Protein AF-A0A537V1C0-F1 (afdb_monomer)

Radius of gyration: 23.6 Å; Cα contacts (8 Å, |Δi|>4): 327; chains: 1; bounding box: 62×34×75 Å

Foldseek 3Di:
DCLPLCVVVVVPPDPDDPVLSVLLVVLLQLLLVVLQVCLVVVVVPDPLLLLLLVLLLQLLVLLLQCLVDVDSVSSSSSSSSNSNSCSSNVVSVLVLLQVLDDPVCSVVVVVVVVVVVVVVVVVVCVVLVVVCVVPHPSRSSNVSSVVSNVCSVVRSVVSVVQQAFAFDWDPDDDDDTDTQWTDSRPDTWGWDWPDWDWDQDPNFIKIWTWTQTPVQKIWIWIDTPVDDGIDTPDTGPDHDPDD

Structure (mmCIF, N/CA/C/O backbone):
data_AF-A0A537V1C0-F1
#
_entry.id   AF-A0A537V1C0-F1
#
loop_
_atom_site.group_PDB
_atom_site.id
_atom_site.type_symbol
_atom_site.label_atom_id
_atom_site.label_alt_id
_atom_site.label_comp_id
_atom_site.label_asym_id
_atom_site.label_entity_id
_atom_site.label_seq_id
_atom_site.pdbx_PDB_ins_code
_atom_site.Cartn_x
_atom_site.Cartn_y
_atom_site.Cartn_z
_atom_site.occupancy
_atom_site.B_iso_or_equiv
_atom_site.auth_seq_id
_atom_site.auth_comp_id
_atom_site.auth_asym_id
_atom_site.auth_atom_id
_atom_site.pdbx_PDB_model_num
ATOM 1 N N . MET A 1 1 ? 0.037 8.056 -9.957 1.00 44.94 1 MET A N 1
ATOM 2 C CA . MET A 1 1 ? 1.462 8.359 -10.217 1.00 44.94 1 MET A CA 1
ATOM 3 C C . MET A 1 1 ? 2.308 7.180 -10.721 1.00 44.94 1 MET A C 1
ATOM 5 O O . MET A 1 1 ? 3.378 7.454 -11.239 1.00 44.94 1 MET A O 1
ATOM 9 N N . ILE A 1 2 ? 1.881 5.903 -10.621 1.00 43.28 2 ILE A N 1
ATOM 10 C CA . ILE A 1 2 ? 2.582 4.806 -11.337 1.00 43.28 2 ILE A CA 1
ATOM 11 C C . ILE A 1 2 ? 2.491 5.034 -12.853 1.00 43.28 2 ILE A C 1
ATOM 13 O O . ILE A 1 2 ? 3.493 4.945 -13.541 1.00 43.28 2 ILE A O 1
ATOM 17 N N . LEU A 1 3 ? 1.332 5.478 -13.346 1.00 41.97 3 LEU A N 1
ATOM 18 C CA . LEU A 1 3 ? 1.148 5.887 -14.739 1.00 41.97 3 LEU A CA 1
ATOM 19 C C . LEU A 1 3 ? 1.979 7.125 -15.125 1.00 41.97 3 LEU A C 1
ATOM 21 O O . LEU A 1 3 ? 2.736 7.086 -16.083 1.00 41.97 3 LEU A O 1
ATOM 25 N N . THR A 1 4 ? 1.907 8.219 -14.368 1.00 38.16 4 THR A N 1
ATOM 26 C CA . THR A 1 4 ? 2.464 9.509 -14.813 1.00 38.16 4 THR A CA 1
ATOM 27 C C . THR A 1 4 ? 3.993 9.590 -14.799 1.00 38.16 4 THR A C 1
ATOM 29 O O . THR A 1 4 ? 4.563 10.201 -15.695 1.00 38.16 4 THR A O 1
ATOM 32 N N . VAL A 1 5 ? 4.677 8.949 -13.842 1.00 42.88 5 VAL A N 1
ATOM 33 C CA . VAL A 1 5 ? 6.156 8.940 -13.810 1.00 42.88 5 VAL A CA 1
ATOM 34 C C . VAL A 1 5 ? 6.746 7.801 -14.629 1.00 42.88 5 VAL A C 1
ATOM 36 O O . VAL A 1 5 ? 7.779 8.005 -15.263 1.00 42.88 5 VAL A O 1
ATOM 39 N N . ALA A 1 6 ? 6.057 6.659 -14.741 1.00 48.50 6 ALA A N 1
ATOM 40 C CA . ALA A 1 6 ? 6.436 5.673 -15.746 1.00 48.50 6 ALA A CA 1
ATOM 41 C C . ALA A 1 6 ? 6.307 6.269 -17.159 1.00 48.50 6 ALA A C 1
ATOM 43 O O . ALA A 1 6 ? 7.175 6.028 -17.978 1.00 48.50 6 ALA A O 1
ATOM 44 N N . ALA A 1 7 ? 5.297 7.097 -17.456 1.00 44.28 7 ALA A N 1
ATOM 45 C CA . ALA A 1 7 ? 5.144 7.700 -18.788 1.00 44.28 7 ALA A CA 1
ATOM 46 C C . ALA A 1 7 ? 6.340 8.573 -19.195 1.00 44.28 7 ALA A C 1
ATOM 48 O O . ALA A 1 7 ? 6.764 8.532 -20.347 1.00 44.28 7 ALA A O 1
ATOM 49 N N . VAL A 1 8 ? 6.878 9.353 -18.254 1.00 42.78 8 VAL A N 1
ATOM 50 C CA . VAL A 1 8 ? 7.968 10.305 -18.518 1.00 42.78 8 VAL A CA 1
ATOM 51 C C . VAL A 1 8 ? 9.322 9.595 -18.559 1.00 42.78 8 VAL A C 1
ATOM 53 O O . VAL A 1 8 ? 10.079 9.785 -19.503 1.00 42.78 8 VAL A O 1
ATOM 56 N N . VAL A 1 9 ? 9.596 8.696 -17.608 1.00 49.81 9 VAL A N 1
ATOM 57 C CA . VAL A 1 9 ? 10.884 7.980 -17.534 1.00 49.81 9 VAL A CA 1
ATOM 58 C C . VAL A 1 9 ? 11.005 6.901 -18.621 1.00 49.81 9 VAL A C 1
ATOM 60 O O . VAL A 1 9 ? 12.088 6.674 -19.157 1.00 49.81 9 VAL A O 1
ATOM 63 N N . PHE A 1 10 ? 9.899 6.259 -19.011 1.00 46.72 10 PHE A N 1
ATOM 64 C CA . PHE A 1 10 ? 9.909 5.202 -20.030 1.00 46.72 10 PHE A CA 1
ATOM 65 C C . PHE A 1 10 ? 9.954 5.761 -21.463 1.00 46.72 10 PHE A C 1
ATOM 67 O O . PHE A 1 10 ? 10.504 5.104 -22.346 1.00 46.72 10 PHE A O 1
ATOM 74 N N . ARG A 1 11 ? 9.446 6.988 -21.698 1.00 45.66 11 ARG A N 1
ATOM 75 C CA . ARG A 1 11 ? 9.569 7.680 -22.997 1.00 45.66 11 ARG A CA 1
ATOM 76 C C . ARG A 1 11 ? 11.012 8.027 -23.353 1.00 45.66 11 ARG A C 1
ATOM 78 O O . ARG A 1 11 ? 11.351 7.982 -24.531 1.00 45.66 11 ARG A O 1
ATOM 85 N N . GLU A 1 12 ? 11.834 8.397 -22.373 1.00 48.06 12 GLU A N 1
ATOM 86 C CA . GLU A 1 12 ? 13.172 8.937 -22.646 1.00 48.06 12 GLU A CA 1
ATOM 87 C C . GLU A 1 12 ? 14.272 7.869 -22.743 1.00 48.06 12 GLU A C 1
ATOM 89 O O . GLU A 1 12 ? 15.242 8.082 -23.467 1.00 48.06 12 GLU A O 1
ATOM 94 N N . GLN A 1 13 ? 14.133 6.704 -22.089 1.00 48.00 13 GLN A N 1
ATOM 95 C CA . GLN A 1 13 ? 15.227 5.718 -22.021 1.00 48.00 13 GLN A CA 1
ATOM 96 C C . GLN A 1 13 ? 15.112 4.489 -22.933 1.00 48.00 13 GLN A C 1
ATOM 98 O O . GLN A 1 13 ? 16.149 3.980 -23.355 1.00 48.00 13 GLN A O 1
ATOM 103 N N . PHE A 1 14 ? 13.915 3.986 -23.261 1.00 47.06 14 PHE A N 1
ATOM 104 C CA . PHE A 1 14 ? 13.826 2.631 -23.834 1.00 47.06 14 PHE A CA 1
ATOM 105 C C . PHE A 1 14 ? 13.813 2.538 -25.363 1.00 47.06 14 PHE A C 1
ATOM 107 O O . PHE A 1 14 ? 14.002 1.442 -25.875 1.00 47.06 14 PHE A O 1
ATOM 114 N N . LYS A 1 15 ? 13.611 3.632 -26.119 1.00 48.81 15 LYS A N 1
ATOM 115 C CA . LYS A 1 15 ? 13.442 3.595 -27.597 1.00 48.81 15 LYS A CA 1
ATOM 116 C C . LYS A 1 15 ? 12.442 2.522 -28.101 1.00 48.81 15 LYS A C 1
ATOM 118 O O . LYS A 1 15 ? 12.410 2.224 -29.292 1.00 48.81 15 LYS A O 1
ATOM 123 N N . GLU A 1 16 ? 11.605 1.965 -27.225 1.00 50.03 16 GLU A N 1
ATOM 124 C CA . GLU A 1 16 ? 10.585 0.971 -27.544 1.00 50.03 16 GLU A CA 1
ATOM 125 C C . GLU A 1 16 ? 9.220 1.651 -27.680 1.00 50.03 16 GLU A C 1
ATOM 127 O O . GLU A 1 16 ? 8.871 2.558 -26.922 1.00 50.03 16 GLU A O 1
ATOM 132 N N . GLY A 1 17 ? 8.455 1.231 -28.690 1.00 51.00 17 GLY A N 1
ATOM 133 C CA . GLY A 1 17 ? 7.206 1.874 -29.090 1.00 51.00 17 GLY A CA 1
ATOM 134 C C . GLY A 1 17 ? 6.132 1.907 -27.997 1.00 51.00 17 GLY A C 1
ATOM 135 O O . GLY A 1 17 ? 6.113 1.097 -27.071 1.00 51.00 17 GLY A O 1
ATOM 136 N N . VAL A 1 18 ? 5.169 2.818 -28.172 1.00 53.16 18 VAL A N 1
ATOM 137 C CA . VAL A 1 18 ? 4.006 3.087 -27.294 1.00 53.16 18 VAL A CA 1
ATOM 138 C C . VAL A 1 18 ? 3.255 1.814 -26.839 1.00 53.16 18 VAL A C 1
ATOM 140 O O . VAL A 1 18 ? 2.639 1.801 -25.770 1.00 53.16 18 VAL A O 1
ATOM 143 N N . GLY A 1 19 ? 3.347 0.716 -27.600 1.00 57.12 19 GLY A N 1
ATOM 144 C CA . GLY A 1 19 ? 2.790 -0.593 -27.242 1.00 57.12 19 GLY A CA 1
ATOM 145 C C . GLY A 1 19 ? 3.447 -1.269 -26.027 1.00 57.12 19 GLY A C 1
ATOM 146 O O . GLY A 1 19 ? 2.732 -1.814 -25.190 1.00 57.12 19 GLY A O 1
ATOM 147 N N . SER A 1 20 ? 4.775 -1.186 -25.869 1.00 65.75 20 SER A N 1
ATOM 148 C CA . SER A 1 20 ? 5.503 -1.793 -24.733 1.00 65.75 20 SER A CA 1
ATOM 149 C C . SER A 1 20 ? 5.085 -1.140 -23.406 1.00 65.75 20 SER A C 1
ATOM 151 O O . SER A 1 20 ? 4.748 -1.811 -22.429 1.00 65.75 20 SER A O 1
ATOM 153 N N . TYR A 1 21 ? 4.952 0.190 -23.419 1.00 67.31 21 TYR A N 1
ATOM 154 C CA . TYR A 1 21 ? 4.481 0.974 -22.278 1.00 67.31 21 TYR A CA 1
ATOM 155 C C . TYR A 1 21 ? 3.011 0.699 -21.913 1.00 67.31 21 TYR A C 1
ATOM 157 O O . TYR A 1 21 ? 2.674 0.543 -20.738 1.00 67.31 21 TYR A O 1
ATOM 165 N N . SER A 1 22 ? 2.129 0.597 -22.912 1.00 75.81 22 SER A N 1
ATOM 166 C CA . SER A 1 22 ? 0.702 0.323 -22.686 1.00 75.81 22 SER A CA 1
ATOM 167 C C . SER A 1 22 ? 0.481 -1.050 -22.046 1.00 75.81 22 SER A C 1
ATOM 169 O O . SER A 1 22 ? -0.311 -1.178 -21.113 1.00 75.81 22 SER A O 1
ATOM 171 N N . ASN A 1 23 ? 1.240 -2.061 -22.480 1.00 80.44 23 ASN A N 1
ATOM 172 C CA . ASN A 1 23 ? 1.205 -3.398 -21.886 1.00 80.44 23 ASN A CA 1
ATOM 173 C C . ASN A 1 23 ? 1.696 -3.392 -20.435 1.00 80.44 23 ASN A C 1
ATOM 175 O O . ASN A 1 23 ? 1.111 -4.062 -19.586 1.00 80.44 23 ASN A O 1
ATOM 179 N N . LEU A 1 24 ? 2.734 -2.607 -20.134 1.00 80.12 24 LEU A N 1
ATOM 180 C CA . LEU A 1 24 ? 3.262 -2.469 -18.779 1.00 80.12 24 LEU A CA 1
ATOM 181 C C . LEU A 1 24 ? 2.224 -1.883 -17.822 1.00 80.12 24 LEU A C 1
ATOM 183 O O . LEU A 1 24 ? 1.989 -2.423 -16.739 1.00 80.12 24 LEU A O 1
ATOM 187 N N . VAL A 1 25 ? 1.588 -0.793 -18.245 1.00 80.38 25 VAL A N 1
ATOM 188 C CA . VAL A 1 25 ? 0.500 -0.143 -17.514 1.00 80.38 25 VAL A CA 1
ATOM 189 C C . VAL A 1 25 ? -0.683 -1.093 -17.342 1.00 80.38 25 VAL A C 1
ATOM 191 O O . VAL A 1 25 ? -1.215 -1.200 -16.238 1.00 80.38 25 VAL A O 1
ATOM 194 N N . GLY A 1 26 ? -1.069 -1.800 -18.406 1.00 87.38 26 GLY A N 1
ATOM 195 C CA . GLY A 1 26 ? -2.150 -2.782 -18.381 1.00 87.38 26 GLY A CA 1
ATOM 196 C C . GLY A 1 26 ? -1.886 -3.897 -17.372 1.00 87.38 26 GLY A C 1
ATOM 197 O O . GLY A 1 26 ? -2.720 -4.143 -16.506 1.00 87.38 26 GLY A O 1
ATOM 198 N N . ALA A 1 27 ? -0.699 -4.509 -17.413 1.00 89.75 27 ALA A N 1
ATOM 199 C CA . ALA A 1 27 ? -0.303 -5.562 -16.478 1.00 89.75 27 ALA A CA 1
ATOM 200 C C . ALA A 1 27 ? -0.344 -5.083 -15.018 1.00 89.75 27 ALA A C 1
ATOM 202 O O . ALA A 1 27 ? -0.897 -5.767 -14.156 1.00 89.75 27 ALA A O 1
ATOM 203 N N . GLY A 1 28 ? 0.170 -3.880 -14.747 1.00 88.38 28 GLY A N 1
ATOM 204 C CA . GLY A 1 28 ? 0.115 -3.278 -13.416 1.00 88.38 28 GLY A CA 1
ATOM 205 C C . GLY A 1 28 ? -1.315 -2.991 -12.959 1.00 88.38 28 GLY A C 1
ATOM 206 O O . GLY A 1 28 ? -1.660 -3.277 -11.815 1.00 88.38 28 GLY A O 1
ATOM 207 N N . GLY A 1 29 ? -2.170 -2.492 -13.855 1.00 89.12 29 GLY A N 1
ATOM 208 C CA . GLY A 1 29 ? -3.593 -2.274 -13.591 1.00 89.12 29 GLY A CA 1
ATOM 209 C C . GLY A 1 29 ? -4.330 -3.565 -13.235 1.00 89.12 29 GLY A C 1
ATOM 210 O O . GLY A 1 29 ? -5.040 -3.603 -12.232 1.00 89.12 29 GLY A O 1
ATOM 211 N N . VAL A 1 30 ? -4.103 -4.644 -13.991 1.00 95.69 30 VAL A N 1
ATOM 212 C CA . VAL A 1 30 ? -4.655 -5.975 -13.679 1.00 95.69 30 VAL A CA 1
ATOM 213 C C . VAL A 1 30 ? -4.152 -6.464 -12.319 1.00 95.69 30 VAL A C 1
ATOM 215 O O . VAL A 1 30 ? -4.942 -6.970 -11.525 1.00 95.69 30 VAL A O 1
ATOM 218 N N . GLY A 1 31 ? -2.871 -6.250 -12.007 1.00 95.56 31 GLY A N 1
ATOM 219 C CA . GLY A 1 31 ? -2.304 -6.548 -10.691 1.00 95.56 31 GLY A CA 1
ATOM 220 C C . GLY A 1 31 ? -3.024 -5.819 -9.558 1.00 95.56 31 GLY A C 1
ATOM 221 O O . GLY A 1 31 ? -3.413 -6.444 -8.575 1.00 95.56 31 GLY A O 1
ATOM 222 N N . VAL A 1 32 ? -3.271 -4.514 -9.713 1.00 94.88 32 VAL A N 1
ATOM 223 C CA . VAL A 1 32 ? -4.022 -3.715 -8.728 1.00 94.88 32 VAL A CA 1
ATOM 224 C C . VAL A 1 32 ? -5.439 -4.255 -8.544 1.00 94.88 32 VAL A C 1
ATOM 226 O O . VAL A 1 32 ? -5.860 -4.446 -7.406 1.00 94.88 32 VAL A O 1
ATOM 229 N N . LEU A 1 33 ? -6.164 -4.536 -9.631 1.00 95.88 33 LEU A N 1
ATOM 230 C CA . LEU A 1 33 ? -7.529 -5.075 -9.561 1.00 95.88 33 LEU A CA 1
ATOM 231 C C . LEU A 1 33 ? -7.567 -6.418 -8.827 1.00 95.88 33 LEU A C 1
ATOM 233 O O . LEU A 1 33 ? -8.357 -6.594 -7.901 1.00 95.88 33 LEU A O 1
ATOM 237 N N . MET A 1 34 ? -6.668 -7.336 -9.184 1.00 97.12 34 MET A N 1
ATOM 238 C CA . MET A 1 34 ? -6.527 -8.620 -8.493 1.00 97.12 34 MET A CA 1
ATOM 239 C C . MET A 1 34 ? -6.182 -8.428 -7.018 1.00 97.12 34 MET A C 1
ATOM 241 O O . MET A 1 34 ? -6.705 -9.135 -6.158 1.00 97.12 34 MET A O 1
ATOM 245 N N . GLY A 1 35 ? -5.333 -7.454 -6.702 1.00 95.06 35 GLY A N 1
ATOM 246 C CA . GLY A 1 35 ? -4.943 -7.150 -5.333 1.00 95.06 35 GLY A CA 1
ATOM 247 C C . GLY A 1 35 ? -6.105 -6.617 -4.502 1.00 95.06 35 GLY A C 1
ATOM 248 O O . GLY A 1 35 ? -6.279 -7.052 -3.370 1.00 95.06 35 GLY A O 1
ATOM 249 N N . ILE A 1 36 ? -6.947 -5.753 -5.075 1.00 95.00 36 ILE A N 1
ATOM 250 C CA . ILE A 1 36 ? -8.168 -5.250 -4.427 1.00 95.00 36 ILE A CA 1
ATOM 251 C C . ILE A 1 36 ? -9.147 -6.396 -4.154 1.00 95.00 36 ILE A C 1
ATOM 253 O O . ILE A 1 36 ? -9.686 -6.486 -3.059 1.00 95.00 36 ILE A O 1
ATOM 257 N N . VAL A 1 37 ? -9.356 -7.297 -5.116 1.00 96.31 37 VAL A N 1
ATOM 258 C CA . VAL A 1 37 ? -10.270 -8.439 -4.935 1.00 96.31 37 VAL A CA 1
ATOM 259 C C . VAL A 1 37 ? -9.745 -9.418 -3.883 1.00 96.31 37 VAL A C 1
ATOM 261 O O . VAL A 1 37 ? -10.514 -9.976 -3.106 1.00 96.31 37 VAL A O 1
ATOM 264 N N . THR A 1 38 ? -8.431 -9.633 -3.839 1.00 95.81 38 THR A N 1
ATOM 265 C CA . THR A 1 38 ? -7.826 -10.614 -2.929 1.00 95.81 38 THR A CA 1
ATOM 266 C C . THR A 1 38 ? -7.598 -10.077 -1.521 1.00 95.81 38 THR A C 1
ATOM 268 O O . THR A 1 38 ? -7.559 -10.874 -0.589 1.00 95.81 38 THR A O 1
ATOM 271 N N . VAL A 1 39 ? -7.482 -8.760 -1.316 1.00 92.12 39 VAL A N 1
ATOM 272 C CA . VAL A 1 39 ? -7.110 -8.211 -0.001 1.00 92.12 39 VAL A CA 1
ATOM 273 C C . VAL A 1 39 ? -8.109 -8.561 1.104 1.00 92.12 39 VAL A C 1
ATOM 275 O O . VAL A 1 39 ? -7.671 -8.891 2.198 1.00 92.12 39 VAL A O 1
ATOM 278 N N . GLY A 1 40 ? -9.418 -8.596 0.819 1.00 89.94 40 GLY A N 1
ATOM 279 C CA . GLY A 1 40 ? -10.431 -8.979 1.814 1.00 89.94 40 GLY A CA 1
ATOM 280 C C . GLY A 1 40 ? -10.226 -10.405 2.337 1.00 89.94 40 GLY A C 1
ATOM 281 O O . GLY A 1 40 ? -10.192 -10.633 3.541 1.00 89.94 40 GLY A O 1
ATOM 282 N N . TRP A 1 41 ? -9.947 -11.351 1.435 1.00 93.81 41 TRP A N 1
ATOM 283 C CA . TRP A 1 41 ? -9.588 -12.729 1.794 1.00 93.81 41 TRP A CA 1
ATOM 284 C C . TRP A 1 41 ? -8.290 -12.805 2.609 1.00 93.81 41 TRP A C 1
ATOM 286 O O . TRP A 1 41 ? -8.145 -13.685 3.458 1.00 93.81 41 TRP A O 1
ATOM 296 N N . LEU A 1 42 ? -7.323 -11.911 2.357 1.00 90.12 42 LEU A N 1
ATOM 297 C CA . LEU A 1 42 ? -6.095 -11.846 3.154 1.00 90.12 42 LEU A CA 1
ATOM 298 C C . LEU A 1 42 ? -6.392 -11.310 4.564 1.00 90.12 42 LEU A C 1
ATOM 300 O O . LEU A 1 42 ? -5.861 -11.856 5.532 1.00 90.12 42 LEU A O 1
ATOM 304 N N . GLU A 1 43 ? -7.240 -10.286 4.686 1.00 89.19 43 GLU A N 1
ATOM 305 C CA . GLU A 1 43 ? -7.634 -9.673 5.966 1.00 89.19 43 GLU A CA 1
ATOM 306 C C . GLU A 1 43 ? -8.428 -10.623 6.873 1.00 89.19 43 GLU A C 1
ATOM 308 O O . GLU A 1 43 ? -8.330 -10.514 8.093 1.00 89.19 43 GLU A O 1
ATOM 313 N N . GLU A 1 44 ? -9.129 -11.615 6.315 1.00 90.62 44 GLU A N 1
ATOM 314 C CA . GLU A 1 44 ? -9.757 -12.697 7.092 1.00 90.62 44 GLU A CA 1
ATOM 315 C C . GLU A 1 44 ? -8.738 -13.650 7.743 1.00 90.62 44 GLU A C 1
ATOM 317 O O . GLU A 1 44 ? -9.055 -14.338 8.716 1.00 90.62 44 GLU A O 1
ATOM 322 N N . ARG A 1 45 ? -7.518 -13.745 7.197 1.00 88.50 45 ARG A N 1
ATOM 323 C CA . ARG A 1 45 ? -6.510 -14.748 7.600 1.00 88.50 45 ARG A CA 1
ATOM 324 C C . ARG A 1 45 ? -5.343 -14.164 8.374 1.00 88.50 45 ARG A C 1
ATOM 326 O O . ARG A 1 45 ? -4.743 -14.857 9.199 1.00 88.50 45 ARG A O 1
ATOM 333 N N . TRP A 1 46 ? -4.971 -12.927 8.076 1.00 86.62 46 TRP A N 1
ATOM 334 C CA . TRP A 1 46 ? -3.776 -12.286 8.601 1.00 86.62 46 TRP A CA 1
ATOM 335 C C . TRP A 1 46 ? -4.081 -10.878 9.096 1.00 86.62 46 TRP A C 1
ATOM 337 O O . TRP A 1 46 ? -4.966 -10.197 8.591 1.00 86.62 46 TRP A O 1
ATOM 347 N N . SER A 1 47 ? -3.298 -10.417 10.075 1.00 85.81 47 SER A N 1
ATOM 348 C CA . SER A 1 47 ? -3.392 -9.032 10.528 1.00 85.81 47 SER A CA 1
ATOM 349 C C . SER A 1 47 ? -2.953 -8.071 9.417 1.00 85.81 47 SER A C 1
ATOM 351 O O . SER A 1 47 ? -2.083 -8.400 8.600 1.00 85.81 47 SER A O 1
ATOM 353 N N . LYS A 1 48 ? -3.529 -6.865 9.399 1.00 83.75 48 LYS A N 1
ATOM 354 C CA . LYS A 1 48 ? -3.261 -5.841 8.376 1.00 83.75 48 LYS A CA 1
ATOM 355 C C . LYS A 1 48 ? -1.769 -5.526 8.260 1.00 83.75 48 LYS A C 1
ATOM 357 O O . LYS A 1 48 ? -1.24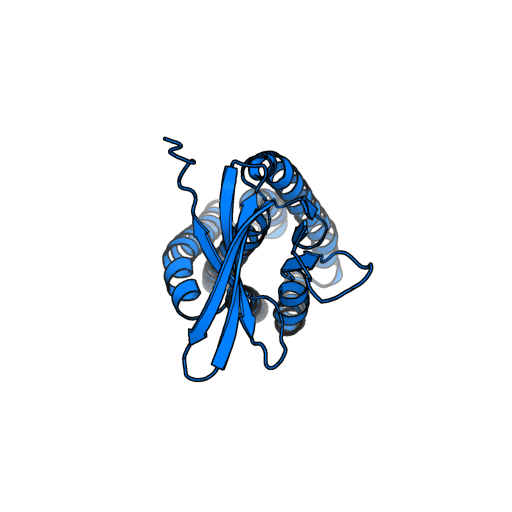1 -5.396 7.159 1.00 83.75 48 LYS A O 1
ATOM 362 N N . GLU A 1 49 ? -1.053 -5.512 9.380 1.00 85.88 49 GLU A N 1
ATOM 363 C CA . GLU A 1 49 ? 0.392 -5.282 9.436 1.00 85.88 49 GLU A CA 1
ATOM 364 C C . GLU A 1 49 ? 1.185 -6.394 8.742 1.00 85.88 49 GLU A C 1
ATOM 366 O O . GLU A 1 49 ? 2.161 -6.118 8.041 1.00 85.88 49 GLU A O 1
ATOM 371 N N . ARG A 1 50 ? 0.769 -7.657 8.914 1.00 87.75 50 ARG A N 1
ATOM 372 C CA . ARG A 1 50 ? 1.400 -8.809 8.252 1.00 87.75 50 ARG A CA 1
ATOM 373 C C . ARG A 1 50 ? 1.138 -8.795 6.753 1.00 87.75 50 ARG A C 1
ATOM 375 O O . ARG A 1 50 ? 2.050 -9.103 5.991 1.00 87.75 50 ARG A O 1
ATOM 382 N N . ILE A 1 51 ? -0.063 -8.400 6.333 1.00 91.38 51 ILE A N 1
ATOM 383 C CA . ILE A 1 51 ? -0.413 -8.248 4.914 1.00 91.38 51 ILE A CA 1
ATOM 384 C C . ILE A 1 51 ? 0.448 -7.157 4.279 1.00 91.38 51 ILE A C 1
ATOM 386 O O . ILE A 1 51 ? 1.065 -7.388 3.240 1.00 91.38 51 ILE A O 1
ATOM 390 N N . ILE A 1 52 ? 0.566 -6.004 4.941 1.00 90.50 52 ILE A N 1
ATOM 391 C CA . ILE A 1 52 ? 1.427 -4.900 4.507 1.00 90.50 52 ILE A CA 1
ATOM 392 C C . ILE A 1 52 ? 2.880 -5.373 4.382 1.00 90.50 52 ILE A C 1
ATOM 394 O O . ILE A 1 52 ? 3.495 -5.173 3.337 1.00 90.50 52 ILE A O 1
ATOM 398 N N . ALA A 1 53 ? 3.430 -6.041 5.398 1.00 92.12 53 ALA A N 1
ATOM 399 C CA . ALA A 1 53 ? 4.794 -6.570 5.343 1.00 92.12 53 ALA A CA 1
ATOM 400 C C . ALA A 1 53 ? 4.977 -7.587 4.203 1.00 92.12 53 ALA A C 1
ATOM 402 O O . ALA A 1 53 ? 5.942 -7.497 3.442 1.00 92.12 53 ALA A O 1
ATOM 403 N N . GLY A 1 54 ? 4.023 -8.507 4.033 1.00 94.06 54 GLY A N 1
ATOM 404 C CA . GLY A 1 54 ? 4.007 -9.473 2.936 1.00 94.06 54 GLY A CA 1
ATOM 405 C C . GLY A 1 54 ? 3.983 -8.799 1.565 1.00 94.06 54 GLY A C 1
ATOM 406 O O . GLY A 1 54 ? 4.715 -9.212 0.670 1.00 94.06 54 GLY A O 1
ATOM 407 N N . ALA A 1 55 ? 3.232 -7.708 1.411 1.00 93.69 55 ALA A N 1
ATOM 408 C CA . ALA A 1 55 ? 3.195 -6.925 0.182 1.00 93.69 55 ALA A CA 1
ATOM 409 C C . ALA A 1 55 ? 4.563 -6.313 -0.165 1.00 93.69 55 ALA A C 1
ATOM 411 O O . ALA A 1 55 ? 4.972 -6.350 -1.325 1.00 93.69 55 ALA A O 1
ATOM 412 N N . PHE A 1 56 ? 5.307 -5.805 0.824 1.00 92.88 56 PHE A N 1
ATOM 413 C CA . PHE A 1 56 ? 6.675 -5.315 0.609 1.00 92.88 56 PHE A CA 1
ATOM 414 C C . PHE A 1 56 ? 7.635 -6.433 0.186 1.00 92.88 56 PHE A C 1
ATOM 416 O O . PHE A 1 56 ? 8.427 -6.227 -0.733 1.00 92.88 56 PHE A O 1
ATOM 423 N N . VAL A 1 57 ? 7.534 -7.622 0.790 1.00 95.56 57 VAL A N 1
ATOM 424 C CA . VAL A 1 57 ? 8.338 -8.790 0.387 1.00 95.56 57 VAL A CA 1
ATOM 425 C C . VAL A 1 57 ? 8.000 -9.215 -1.039 1.00 95.56 57 VAL A C 1
ATOM 427 O O . VAL A 1 57 ? 8.895 -9.348 -1.866 1.00 95.56 57 VAL A O 1
ATOM 430 N N . VAL A 1 58 ? 6.717 -9.388 -1.353 1.00 94.44 58 VAL A N 1
ATOM 431 C CA . VAL A 1 58 ? 6.243 -9.833 -2.672 1.00 94.44 58 VAL A CA 1
ATOM 432 C C . VAL A 1 58 ? 6.622 -8.825 -3.757 1.00 94.44 58 VAL A C 1
ATOM 434 O O . VAL A 1 58 ? 7.177 -9.209 -4.785 1.00 94.44 58 VAL A O 1
ATOM 437 N N . GLY A 1 59 ? 6.406 -7.531 -3.506 1.00 89.94 59 GLY A N 1
ATOM 438 C CA . GLY A 1 59 ? 6.819 -6.460 -4.411 1.00 89.94 59 GLY A CA 1
ATOM 439 C C . GLY A 1 59 ? 8.337 -6.407 -4.598 1.00 89.94 59 GLY A C 1
ATOM 440 O O . GLY A 1 59 ? 8.812 -6.314 -5.728 1.00 89.94 59 GLY A O 1
ATOM 441 N N . GLY A 1 60 ? 9.102 -6.525 -3.510 1.00 89.00 60 GLY A N 1
ATOM 442 C CA . GLY A 1 60 ? 10.563 -6.541 -3.548 1.00 89.00 60 GLY A CA 1
ATOM 443 C C . GLY A 1 60 ? 11.128 -7.746 -4.303 1.00 89.00 60 GLY A C 1
ATOM 444 O O . GLY A 1 60 ? 12.016 -7.579 -5.131 1.00 89.00 60 GLY A O 1
ATOM 445 N N . LEU A 1 61 ? 10.582 -8.948 -4.100 1.00 92.31 61 LEU A N 1
ATOM 446 C CA . LEU A 1 61 ? 10.979 -10.149 -4.845 1.00 92.31 61 LEU A CA 1
ATOM 447 C C . LEU A 1 61 ? 10.616 -10.050 -6.332 1.00 92.31 61 LEU A C 1
ATOM 449 O O . LEU A 1 61 ? 11.417 -10.439 -7.180 1.00 92.31 61 LEU A O 1
ATOM 453 N N . GLY A 1 62 ? 9.443 -9.497 -6.657 1.00 87.88 62 GLY A N 1
ATOM 454 C CA . GLY A 1 62 ? 9.030 -9.254 -8.041 1.00 87.88 62 GLY A CA 1
ATOM 455 C C . GLY A 1 62 ? 9.977 -8.299 -8.771 1.00 87.88 62 GLY A C 1
ATOM 456 O O . GLY A 1 62 ? 10.400 -8.580 -9.893 1.00 87.88 62 GLY A O 1
ATOM 457 N N . LEU A 1 63 ? 10.367 -7.205 -8.112 1.00 84.94 63 LEU A N 1
ATOM 458 C CA . LEU A 1 63 ? 11.347 -6.258 -8.644 1.00 84.94 63 LEU A CA 1
ATOM 459 C C . LEU A 1 63 ? 12.755 -6.863 -8.726 1.00 84.94 63 LEU A C 1
ATOM 461 O O . LEU A 1 63 ? 13.444 -6.652 -9.723 1.00 84.94 63 LEU A O 1
ATOM 465 N N . LEU A 1 64 ? 13.168 -7.665 -7.741 1.00 88.31 64 LEU A N 1
ATOM 466 C CA . LEU A 1 64 ? 14.470 -8.331 -7.749 1.00 88.31 64 LEU A CA 1
ATOM 467 C C . LEU A 1 64 ? 14.574 -9.322 -8.914 1.00 88.31 64 LEU A C 1
ATOM 469 O O . LEU A 1 64 ? 15.572 -9.329 -9.632 1.00 88.31 64 LEU A O 1
ATOM 473 N N . GLY A 1 65 ? 13.524 -10.111 -9.157 1.00 85.50 65 GLY A N 1
ATOM 474 C CA . GLY A 1 65 ? 13.448 -11.003 -10.315 1.00 85.50 65 GLY A CA 1
ATOM 475 C C . GLY A 1 65 ? 13.554 -10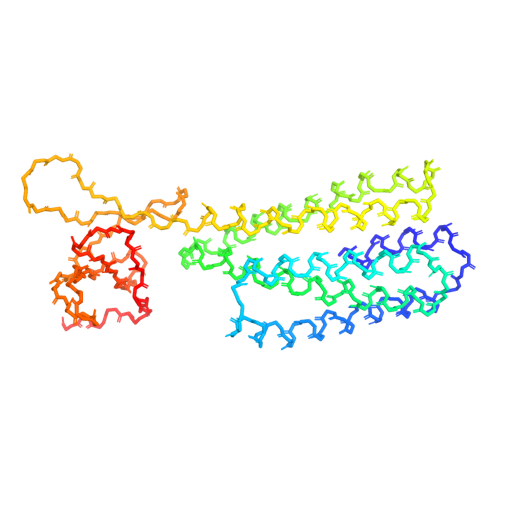.248 -11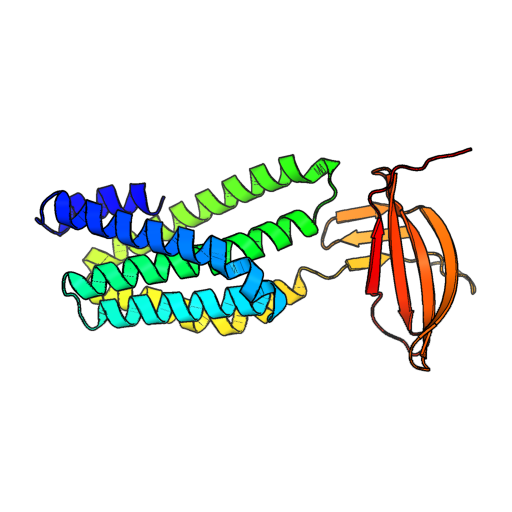.643 1.00 85.50 65 GLY A C 1
ATOM 476 O O . GLY A 1 65 ? 14.264 -10.688 -12.549 1.00 85.50 65 GLY A O 1
ATOM 477 N N . ALA A 1 66 ? 12.921 -9.075 -11.739 1.00 79.81 66 ALA A N 1
ATOM 478 C CA . ALA A 1 66 ? 13.031 -8.195 -12.902 1.00 79.81 66 ALA A CA 1
ATOM 479 C C . ALA A 1 66 ? 14.443 -7.617 -13.071 1.00 79.81 66 ALA A C 1
ATOM 481 O O . ALA A 1 66 ? 14.950 -7.539 -14.188 1.00 79.81 66 ALA A O 1
ATOM 482 N N . ALA A 1 67 ? 15.095 -7.239 -11.968 1.00 78.94 67 ALA A N 1
ATOM 483 C CA . ALA A 1 67 ? 16.455 -6.710 -11.979 1.00 78.94 67 ALA A CA 1
ATOM 484 C C . ALA A 1 67 ? 17.477 -7.750 -12.457 1.00 78.94 67 ALA A C 1
ATOM 486 O O . ALA A 1 67 ? 18.443 -7.385 -13.121 1.00 78.94 67 ALA A O 1
ATOM 487 N N . LEU A 1 68 ? 17.268 -9.036 -12.159 1.00 80.81 68 LEU A N 1
ATOM 488 C CA . LEU A 1 68 ? 18.147 -10.119 -12.615 1.00 80.81 68 LEU A CA 1
ATOM 489 C C . LEU A 1 68 ? 17.922 -10.484 -14.090 1.00 80.81 68 LEU A C 1
ATOM 491 O O . LEU A 1 68 ? 18.856 -10.893 -14.774 1.00 80.81 68 LEU A O 1
ATOM 495 N N . TYR A 1 69 ? 16.699 -10.306 -14.592 1.00 76.62 69 TYR A N 1
ATOM 496 C CA . TYR A 1 69 ? 16.323 -10.646 -15.960 1.00 76.62 69 TYR A CA 1
ATOM 497 C C . TYR A 1 69 ? 15.506 -9.506 -16.574 1.00 76.62 69 TYR A C 1
ATOM 499 O O . TYR A 1 69 ? 14.287 -9.510 -16.454 1.00 76.62 69 TYR A O 1
ATOM 507 N N . LEU A 1 70 ? 16.129 -8.547 -17.270 1.00 65.88 70 LEU A N 1
ATOM 508 C CA . LEU A 1 70 ? 15.405 -7.522 -18.045 1.00 65.88 70 LEU A CA 1
ATOM 509 C C . LEU A 1 70 ? 15.051 -8.064 -19.440 1.00 65.88 70 LEU A C 1
ATOM 511 O O . LEU A 1 70 ? 15.757 -7.837 -20.419 1.00 65.88 70 LEU A O 1
ATOM 515 N N . ARG A 1 71 ? 13.953 -8.819 -19.531 1.00 74.00 71 ARG A N 1
ATOM 516 C CA . ARG A 1 71 ? 13.305 -9.231 -20.788 1.00 74.00 71 ARG A CA 1
ATOM 517 C C . ARG A 1 71 ? 11.880 -8.675 -20.804 1.00 74.00 71 ARG A C 1
ATOM 519 O O . ARG A 1 71 ? 11.288 -8.485 -19.749 1.00 74.00 71 ARG A O 1
ATOM 526 N N . GLY A 1 72 ? 11.286 -8.470 -21.981 1.00 67.50 72 GLY A N 1
ATOM 527 C CA . GLY A 1 72 ? 9.939 -7.879 -22.082 1.00 67.50 72 GLY A CA 1
ATOM 528 C C . GLY A 1 72 ? 8.892 -8.555 -21.178 1.00 67.50 72 GLY A C 1
ATOM 529 O O . GLY A 1 72 ? 8.151 -7.880 -20.472 1.00 67.50 72 GLY A O 1
ATOM 530 N N . TRP A 1 73 ? 8.900 -9.891 -21.101 1.00 78.12 73 TRP A N 1
ATOM 531 C CA . TRP A 1 73 ? 7.983 -10.651 -20.241 1.00 78.12 73 TRP A CA 1
ATOM 532 C C . TRP A 1 73 ? 8.200 -10.435 -18.735 1.00 78.12 73 TRP A C 1
ATOM 534 O O . TRP A 1 73 ? 7.235 -10.283 -17.989 1.00 78.12 73 TRP A O 1
ATOM 544 N N . SER A 1 74 ? 9.448 -10.407 -18.261 1.00 77.19 74 SER A N 1
ATOM 545 C CA . SER A 1 74 ? 9.730 -10.268 -16.826 1.00 77.19 74 SER A CA 1
ATOM 546 C C . SER A 1 74 ? 9.354 -8.885 -16.303 1.00 77.19 74 SER A C 1
ATOM 548 O O . SER A 1 74 ? 8.895 -8.775 -15.170 1.00 77.19 74 SER A O 1
ATOM 550 N N . ILE A 1 75 ? 9.461 -7.847 -17.135 1.00 78.06 75 ILE A N 1
ATOM 551 C CA . ILE A 1 75 ? 9.022 -6.490 -16.789 1.00 78.06 75 ILE A CA 1
ATOM 552 C C . ILE A 1 75 ? 7.485 -6.436 -16.662 1.00 78.06 75 ILE A C 1
ATOM 554 O O . ILE A 1 75 ? 6.970 -5.805 -15.738 1.00 78.06 75 ILE A O 1
ATOM 558 N N . LEU A 1 76 ? 6.737 -7.151 -17.516 1.00 84.31 76 LEU A N 1
ATOM 559 C CA . LEU A 1 76 ? 5.273 -7.260 -17.395 1.00 84.31 76 LEU A CA 1
ATOM 560 C C . LEU A 1 76 ? 4.855 -7.979 -16.109 1.00 84.31 76 LEU A C 1
ATOM 562 O O . LEU A 1 76 ? 3.989 -7.486 -15.385 1.00 84.31 76 LEU A O 1
ATOM 566 N N . VAL A 1 77 ? 5.500 -9.1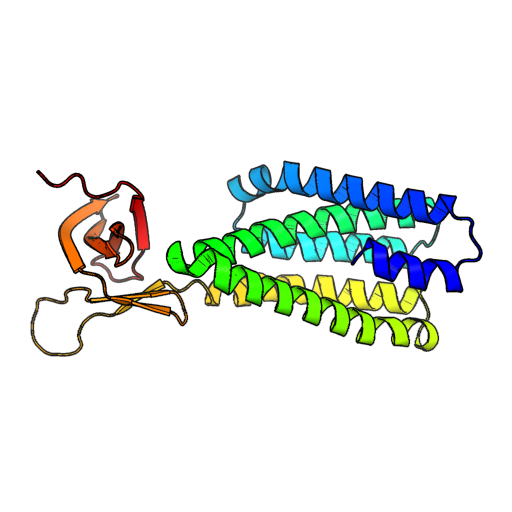08 -15.796 1.00 87.69 77 VAL A N 1
ATOM 567 C CA . VAL A 1 77 ? 5.260 -9.843 -14.544 1.00 87.69 77 VAL A CA 1
ATOM 568 C C . VAL A 1 77 ? 5.589 -8.965 -13.339 1.00 87.69 77 VAL A C 1
ATOM 570 O O . VAL A 1 77 ? 4.799 -8.891 -12.402 1.00 87.69 77 VAL A O 1
ATOM 573 N N . ALA A 1 78 ? 6.709 -8.245 -13.372 1.00 85.19 78 ALA A N 1
ATOM 574 C CA . ALA A 1 78 ? 7.088 -7.336 -12.300 1.00 85.19 78 ALA A CA 1
ATOM 575 C C . ALA A 1 78 ? 6.068 -6.208 -12.112 1.00 85.19 78 ALA A C 1
ATOM 577 O O . ALA A 1 78 ? 5.685 -5.922 -10.982 1.00 85.19 78 ALA A O 1
ATOM 578 N N . SER A 1 79 ? 5.572 -5.612 -13.201 1.00 86.06 79 SER A N 1
ATOM 579 C CA . SER A 1 79 ? 4.511 -4.599 -13.141 1.00 86.06 79 SER A CA 1
ATOM 580 C C . SER A 1 79 ? 3.240 -5.143 -12.496 1.00 86.06 79 SER A C 1
ATOM 582 O O . SER A 1 79 ? 2.699 -4.518 -11.583 1.00 86.06 79 SER A O 1
ATOM 584 N N . PHE A 1 80 ? 2.805 -6.340 -12.900 1.00 91.81 80 PHE A N 1
ATOM 585 C CA . PHE A 1 80 ? 1.665 -7.021 -12.288 1.00 91.81 80 PHE A CA 1
ATOM 586 C C . PHE A 1 80 ? 1.875 -7.250 -10.785 1.00 91.81 80 PHE A C 1
ATOM 588 O O . PHE A 1 80 ? 1.021 -6.880 -9.981 1.00 91.81 80 PHE A O 1
ATOM 595 N N . VAL A 1 81 ? 3.028 -7.797 -10.385 1.00 93.00 81 VAL A N 1
ATOM 596 C CA . VAL A 1 81 ? 3.352 -8.074 -8.975 1.00 93.00 81 VAL A CA 1
ATOM 597 C C . VAL A 1 81 ? 3.422 -6.786 -8.152 1.00 93.00 81 VAL A C 1
ATOM 599 O O . VAL A 1 81 ? 2.912 -6.743 -7.034 1.00 93.00 81 VAL A O 1
ATOM 602 N N . VAL A 1 82 ? 3.995 -5.714 -8.700 1.00 88.31 82 VAL A N 1
ATOM 603 C CA . VAL A 1 82 ? 4.029 -4.395 -8.049 1.00 88.31 82 VAL A CA 1
ATOM 604 C C . VAL A 1 82 ? 2.621 -3.821 -7.901 1.00 88.31 82 VAL A C 1
ATOM 606 O O . VAL A 1 82 ? 2.307 -3.262 -6.851 1.00 88.31 82 VAL A O 1
ATOM 609 N N . GLY A 1 83 ? 1.757 -3.976 -8.907 1.00 90.56 83 GLY A N 1
ATOM 610 C CA . GLY A 1 83 ? 0.347 -3.588 -8.827 1.00 90.56 83 GLY A CA 1
ATOM 611 C C . GLY A 1 83 ? -0.412 -4.355 -7.741 1.00 90.56 83 GLY A C 1
ATOM 612 O O . GLY A 1 83 ? -1.119 -3.753 -6.932 1.00 90.56 83 GLY A O 1
ATOM 613 N N . LEU A 1 84 ? -0.201 -5.669 -7.666 1.00 93.88 84 LEU A N 1
ATOM 614 C CA . LEU A 1 84 ? -0.778 -6.541 -6.641 1.00 93.88 84 LEU A CA 1
ATOM 615 C C . LEU A 1 84 ? -0.333 -6.118 -5.233 1.00 93.88 84 LEU A C 1
ATOM 617 O O . LEU A 1 84 ? -1.161 -5.826 -4.369 1.00 93.88 84 LEU A O 1
ATOM 621 N N . ALA A 1 85 ? 0.981 -6.002 -5.029 1.00 93.06 85 ALA A N 1
ATOM 622 C CA . ALA A 1 85 ? 1.578 -5.556 -3.775 1.00 93.06 85 ALA A CA 1
ATOM 623 C C . ALA A 1 85 ? 1.120 -4.142 -3.386 1.00 93.06 85 ALA A C 1
ATOM 625 O O . ALA A 1 85 ? 0.902 -3.853 -2.209 1.00 93.06 85 ALA A O 1
ATOM 626 N N . PHE A 1 86 ? 0.931 -3.248 -4.361 1.00 92.19 86 PHE A N 1
ATOM 627 C CA . PHE A 1 86 ? 0.406 -1.913 -4.104 1.00 92.19 86 PHE A CA 1
ATOM 628 C C . PHE A 1 86 ? -0.965 -1.976 -3.434 1.00 92.19 86 PHE A C 1
ATOM 630 O O . PHE A 1 86 ? -1.152 -1.309 -2.418 1.00 92.19 86 PHE A O 1
ATOM 637 N N . ALA A 1 87 ? -1.894 -2.778 -3.955 1.00 93.12 87 ALA A N 1
ATOM 638 C CA . ALA A 1 87 ? -3.234 -2.907 -3.388 1.00 93.12 87 ALA A CA 1
ATOM 639 C C . ALA A 1 87 ? -3.212 -3.585 -2.009 1.00 93.12 87 ALA A C 1
ATOM 641 O O . ALA A 1 87 ? -3.788 -3.041 -1.066 1.00 93.12 87 ALA A O 1
ATOM 642 N N . TRP A 1 88 ? -2.464 -4.685 -1.854 1.00 93.50 88 TRP A N 1
ATOM 643 C CA . TRP A 1 88 ? -2.284 -5.362 -0.559 1.00 93.50 88 TRP A CA 1
ATOM 644 C C . TRP A 1 88 ? -1.671 -4.465 0.513 1.00 93.50 88 TRP A C 1
ATOM 646 O O . TRP A 1 88 ? -1.934 -4.644 1.693 1.00 93.50 88 TRP A O 1
ATOM 656 N N . LYS A 1 89 ? -0.862 -3.479 0.126 1.00 92.31 89 LYS A N 1
ATOM 657 C CA . LYS A 1 89 ? -0.334 -2.477 1.053 1.00 92.31 89 LYS A CA 1
ATOM 658 C C . LYS A 1 89 ? -1.312 -1.323 1.272 1.00 92.31 89 LYS A C 1
ATOM 660 O O . LYS A 1 89 ? -1.440 -0.832 2.384 1.00 92.31 89 LYS A O 1
ATOM 665 N N . LYS A 1 90 ? -1.906 -0.782 0.207 1.00 90.31 90 LYS A N 1
ATOM 666 C CA . LYS A 1 90 ? -2.669 0.475 0.248 1.00 90.31 90 LYS A CA 1
ATOM 667 C C . LYS A 1 90 ? -4.002 0.297 0.966 1.00 90.31 90 LYS A C 1
ATOM 669 O O . LYS A 1 90 ? -4.289 1.108 1.833 1.00 90.31 90 LYS A O 1
ATOM 674 N N . VAL A 1 91 ? -4.747 -0.767 0.664 1.00 91.62 91 VAL A N 1
ATOM 675 C CA . VAL A 1 91 ? -6.070 -0.984 1.265 1.00 91.62 91 VAL A CA 1
ATOM 676 C C . VAL A 1 91 ? -5.976 -1.138 2.787 1.00 91.62 91 VAL A C 1
ATOM 678 O O . VAL A 1 91 ? -6.602 -0.337 3.473 1.00 91.62 91 VAL A O 1
ATOM 681 N N . PRO A 1 92 ? -5.130 -2.022 3.357 1.00 87.38 92 PRO A N 1
ATOM 682 C CA . PRO A 1 92 ? -5.078 -2.169 4.809 1.00 87.38 92 PRO A CA 1
ATOM 683 C C . PRO A 1 92 ? -4.552 -0.916 5.515 1.00 87.38 92 PRO A C 1
ATOM 685 O O . PRO A 1 92 ? -5.015 -0.600 6.605 1.00 87.38 92 PRO A O 1
ATOM 688 N N . VAL A 1 93 ? -3.619 -0.172 4.902 1.00 85.38 93 VAL A N 1
ATOM 689 C CA . VAL A 1 93 ? -3.153 1.115 5.453 1.00 85.38 93 VAL A CA 1
ATOM 690 C C . VAL A 1 93 ? -4.289 2.135 5.497 1.00 85.38 93 VAL A C 1
ATOM 692 O O . VAL A 1 93 ? -4.451 2.803 6.514 1.00 85.38 93 VAL A O 1
ATOM 695 N N . ASP A 1 94 ? -5.076 2.251 4.427 1.00 87.12 94 ASP A N 1
ATOM 696 C CA . ASP A 1 94 ? -6.204 3.184 4.383 1.00 87.12 94 ASP A CA 1
ATOM 697 C C . ASP A 1 94 ? -7.265 2.797 5.413 1.00 87.12 94 ASP A C 1
ATOM 699 O O . ASP A 1 94 ? -7.746 3.665 6.136 1.00 87.12 94 ASP A O 1
ATOM 703 N N . THR A 1 95 ? -7.550 1.501 5.562 1.00 84.56 95 THR A N 1
ATOM 704 C CA . THR A 1 95 ? -8.469 0.992 6.585 1.00 84.56 95 THR A CA 1
ATOM 705 C C . THR A 1 95 ? -7.956 1.257 8.003 1.00 84.56 95 THR A C 1
ATOM 707 O O . THR A 1 95 ? -8.743 1.639 8.862 1.00 84.56 95 THR A O 1
ATOM 710 N N . ILE A 1 96 ? -6.650 1.105 8.271 1.00 79.62 96 ILE A N 1
ATOM 711 C CA . ILE A 1 96 ? -6.054 1.450 9.578 1.00 79.62 96 ILE A CA 1
ATOM 712 C C . ILE A 1 96 ? -6.249 2.938 9.872 1.00 79.62 96 ILE A C 1
ATOM 714 O O . ILE A 1 96 ? -6.709 3.296 10.952 1.00 79.62 96 ILE A O 1
ATOM 718 N N . VAL A 1 97 ? -5.917 3.810 8.916 1.00 75.75 97 VAL A N 1
ATOM 719 C CA . VAL A 1 97 ? -6.069 5.263 9.080 1.00 75.75 97 VAL A CA 1
ATOM 720 C C . VAL A 1 97 ? -7.536 5.632 9.293 1.00 75.75 97 VAL A C 1
ATOM 722 O O . VAL A 1 97 ? -7.840 6.390 10.205 1.00 75.75 97 VAL A O 1
ATOM 725 N N . GLN A 1 98 ? -8.451 5.084 8.492 1.00 72.00 98 GLN A N 1
ATOM 726 C CA . GLN A 1 98 ? -9.883 5.374 8.595 1.00 72.00 98 GLN A CA 1
ATOM 727 C C . GLN A 1 98 ? -10.509 4.848 9.889 1.00 72.00 98 GLN A C 1
ATOM 729 O O . GLN A 1 98 ? -11.350 5.543 10.454 1.00 72.00 98 GLN A O 1
ATOM 734 N N . GLY A 1 99 ? -10.086 3.670 10.357 1.00 67.81 99 GLY A N 1
ATOM 735 C CA . GLY A 1 99 ? -10.538 3.071 11.616 1.00 67.81 99 GLY A CA 1
ATOM 736 C C . GLY A 1 99 ? -9.921 3.704 12.865 1.00 67.81 99 GLY A C 1
ATOM 737 O O . GLY A 1 99 ? -10.372 3.436 13.968 1.00 67.81 99 GLY A O 1
ATOM 738 N N . SER A 1 100 ? -8.902 4.554 12.710 1.00 65.94 100 SER A N 1
ATOM 739 C CA . SER A 1 100 ? -8.286 5.292 13.822 1.00 65.94 100 SER A CA 1
ATOM 740 C C . SER A 1 100 ? -8.900 6.685 14.026 1.00 65.94 100 SER A C 1
ATOM 742 O O . SER A 1 100 ? -8.375 7.473 14.811 1.00 65.94 100 SER A O 1
ATOM 744 N N . LEU A 1 101 ? -9.947 7.036 13.268 1.00 60.25 101 LEU A N 1
ATOM 745 C CA . LEU A 1 101 ? -10.500 8.388 13.202 1.00 60.25 101 LEU A CA 1
ATOM 746 C C . LEU A 1 101 ? -12.024 8.383 13.400 1.00 60.25 101 LEU A C 1
ATOM 748 O O . LEU A 1 101 ? -12.709 7.680 12.650 1.00 60.25 101 LEU A O 1
ATOM 752 N N . PRO A 1 102 ? -12.555 9.241 14.295 1.00 55.81 102 PRO A N 1
ATOM 753 C CA . PRO A 1 102 ? -13.993 9.459 14.429 1.00 55.81 102 PRO A CA 1
ATOM 754 C C . PRO A 1 102 ? -14.620 9.968 13.124 1.00 55.81 102 PRO A C 1
ATOM 756 O O . PRO A 1 102 ? -14.003 10.749 12.379 1.00 55.81 102 PRO A O 1
ATOM 759 N N . ASP A 1 103 ? -15.867 9.580 12.864 1.00 62.88 103 ASP A N 1
ATOM 760 C CA . ASP A 1 103 ? -16.586 9.831 11.606 1.00 62.88 103 ASP A CA 1
ATOM 761 C C . ASP A 1 103 ? -16.592 11.312 11.194 1.00 62.88 103 ASP A C 1
ATOM 763 O O . ASP A 1 103 ? -16.337 11.650 10.032 1.00 62.88 103 ASP A O 1
ATOM 767 N N . GLY A 1 104 ? -16.781 12.220 12.159 1.00 58.88 104 GLY A N 1
ATOM 768 C CA . GLY A 1 104 ? -16.824 13.668 11.923 1.00 58.88 104 GLY A CA 1
ATOM 769 C C . GLY A 1 104 ? -15.505 14.282 11.426 1.00 58.88 104 GLY A C 1
ATOM 770 O O . GLY A 1 104 ? -15.509 15.351 10.806 1.00 58.88 104 GLY A O 1
ATOM 771 N N . TYR A 1 105 ? -14.372 13.611 11.650 1.00 61.12 105 TYR A N 1
ATOM 772 C CA . TYR A 1 105 ? -13.038 14.080 11.256 1.00 61.12 105 TYR A CA 1
ATOM 773 C C . TYR A 1 105 ? -12.417 13.257 10.123 1.00 61.12 105 TYR A C 1
ATOM 775 O O . TYR A 1 105 ? -11.472 13.734 9.479 1.00 61.12 105 TYR A O 1
ATOM 783 N N . ARG A 1 106 ? -12.971 12.073 9.823 1.00 67.06 106 ARG A N 1
ATOM 784 C CA . ARG A 1 106 ? -12.437 11.115 8.845 1.00 67.06 106 ARG A CA 1
ATOM 785 C C . ARG A 1 106 ? -12.128 11.767 7.498 1.00 67.06 106 ARG A C 1
ATOM 787 O O . ARG A 1 106 ? -11.000 11.672 7.030 1.00 67.06 106 ARG A O 1
ATOM 794 N N . GLY A 1 107 ? -13.066 12.508 6.904 1.00 74.06 107 GLY A N 1
ATOM 795 C CA . GLY A 1 107 ? -12.869 13.124 5.580 1.00 74.06 107 GLY A CA 1
ATOM 796 C C . GLY A 1 107 ? -11.766 14.194 5.529 1.00 74.06 107 GLY A C 1
ATOM 797 O O . GLY A 1 107 ? -11.008 14.273 4.557 1.00 74.06 107 GLY A O 1
ATOM 798 N N . ARG A 1 108 ? -11.627 15.003 6.590 1.00 77.12 108 ARG A N 1
ATOM 799 C CA . ARG A 1 108 ? -10.621 16.081 6.657 1.00 77.12 108 ARG A CA 1
ATOM 800 C C . ARG A 1 108 ? -9.220 15.515 6.843 1.00 77.12 108 ARG A C 1
ATOM 802 O O . ARG A 1 108 ? -8.302 15.892 6.119 1.00 77.12 108 ARG A O 1
ATOM 809 N N . VAL A 1 109 ? -9.067 14.583 7.778 1.00 75.12 109 VAL A N 1
ATOM 810 C CA . VAL A 1 109 ? -7.776 13.940 8.039 1.00 75.12 109 VAL A CA 1
ATOM 811 C C . VAL A 1 109 ? -7.376 13.049 6.866 1.00 75.12 109 VAL A C 1
ATOM 813 O O . VAL A 1 109 ? -6.213 13.068 6.473 1.00 75.12 109 VAL A O 1
ATOM 816 N N . PHE A 1 110 ? -8.326 12.355 6.232 1.00 79.69 110 PHE A N 1
ATOM 817 C CA . PHE A 1 110 ? -8.046 11.559 5.038 1.00 79.69 110 PHE A CA 1
ATOM 818 C C . PHE A 1 110 ? -7.548 12.420 3.868 1.00 79.69 110 PHE A C 1
ATOM 820 O O . PHE A 1 110 ? -6.629 12.013 3.163 1.00 79.69 110 PHE A O 1
ATOM 827 N N . SER A 1 111 ? -8.069 13.641 3.705 1.00 84.69 111 SER A N 1
ATOM 828 C CA . SER A 1 111 ? -7.569 14.589 2.696 1.00 84.69 111 SER A CA 1
ATOM 829 C C . SER A 1 111 ? -6.113 15.000 2.959 1.00 84.69 111 SER A C 1
ATOM 831 O O . SER A 1 111 ? -5.293 14.997 2.043 1.00 84.69 111 SER A O 1
ATOM 833 N N . VAL A 1 112 ? -5.757 15.310 4.214 1.00 83.12 112 VAL A N 1
ATOM 834 C CA . VAL A 1 112 ? -4.366 15.630 4.596 1.00 83.12 112 VAL A CA 1
ATOM 835 C C . VAL A 1 112 ? -3.457 14.415 4.413 1.00 83.12 112 VAL A C 1
ATOM 837 O O . VAL A 1 112 ? -2.368 14.537 3.853 1.00 83.12 112 VAL A O 1
ATOM 840 N N . TYR A 1 113 ? -3.915 13.239 4.840 1.00 80.88 113 TYR A N 1
ATOM 841 C CA . TYR A 1 113 ? -3.217 11.974 4.644 1.00 80.88 113 TYR A CA 1
ATOM 842 C C . TYR A 1 113 ? -2.936 11.710 3.159 1.00 80.88 113 TYR A C 1
ATOM 844 O O . TYR A 1 113 ? -1.813 11.342 2.813 1.00 80.88 113 TYR A O 1
ATOM 852 N N . ASP A 1 114 ? -3.902 11.956 2.270 1.00 86.44 114 ASP A N 1
ATOM 853 C CA . ASP A 1 114 ? -3.710 11.767 0.831 1.00 86.44 114 ASP A CA 1
ATOM 854 C C . ASP A 1 114 ? -2.695 12.761 0.245 1.00 86.44 114 ASP A C 1
ATOM 856 O O . ASP A 1 114 ? -1.824 12.375 -0.540 1.00 86.44 114 ASP A O 1
ATOM 860 N N . VAL A 1 115 ? -2.717 14.024 0.682 1.00 86.88 115 VAL A N 1
ATOM 861 C CA . VAL A 1 115 ? -1.696 15.013 0.298 1.00 86.88 115 VAL A CA 1
ATOM 862 C C . VAL A 1 115 ? -0.306 14.558 0.744 1.00 86.88 115 VAL A C 1
ATOM 864 O O . VAL A 1 115 ? 0.612 14.518 -0.076 1.00 86.88 115 VAL A O 1
ATOM 867 N N . VAL A 1 116 ? -0.142 14.153 2.007 1.00 85.00 116 VAL A N 1
ATOM 868 C CA . VAL A 1 116 ? 1.140 13.653 2.538 1.00 85.00 116 VAL A CA 1
ATOM 869 C C . VAL A 1 116 ? 1.601 12.414 1.774 1.00 85.00 116 VAL A C 1
ATOM 871 O O . VAL A 1 116 ? 2.768 12.324 1.389 1.00 85.00 116 VAL A O 1
ATOM 874 N N . TYR A 1 117 ? 0.690 11.483 1.492 1.00 81.12 117 TYR A N 1
ATOM 875 C CA . TYR A 1 117 ? 0.975 10.288 0.706 1.00 81.12 117 TYR A CA 1
ATOM 876 C C . TYR A 1 117 ? 1.480 10.642 -0.700 1.00 81.12 117 TYR A C 1
ATOM 878 O O . TYR A 1 117 ? 2.471 10.076 -1.170 1.00 81.12 117 TYR A O 1
ATOM 886 N N . ASN A 1 118 ? 0.847 11.604 -1.371 1.00 86.19 118 ASN A N 1
ATOM 887 C CA . ASN A 1 118 ? 1.270 12.057 -2.693 1.00 86.19 118 ASN A CA 1
ATOM 888 C C . ASN A 1 118 ? 2.611 12.808 -2.654 1.00 86.19 118 ASN A C 1
ATOM 890 O O . ASN A 1 118 ? 3.466 12.546 -3.500 1.00 86.19 118 ASN A O 1
ATOM 894 N N . VAL A 1 119 ? 2.855 13.655 -1.652 1.00 86.25 119 VAL A N 1
ATOM 895 C CA . VAL A 1 119 ? 4.151 14.331 -1.459 1.00 86.25 119 VAL A CA 1
ATOM 896 C C . VAL A 1 119 ? 5.270 13.319 -1.212 1.00 86.25 119 VAL A C 1
ATOM 898 O O . VAL A 1 119 ? 6.307 13.380 -1.871 1.00 86.25 119 VAL A O 1
ATOM 901 N N . ALA A 1 120 ? 5.053 12.331 -0.341 1.00 83.88 120 ALA A N 1
ATOM 902 C CA . ALA A 1 120 ? 6.026 11.270 -0.081 1.00 83.88 120 ALA A CA 1
ATOM 903 C C . ALA A 1 120 ? 6.390 10.499 -1.361 1.00 83.88 120 ALA A C 1
ATOM 905 O O . ALA A 1 120 ? 7.552 10.156 -1.579 1.00 83.88 120 ALA A O 1
ATOM 906 N N . ARG A 1 121 ? 5.419 10.273 -2.257 1.00 81.25 121 ARG A N 1
ATOM 907 C CA . ARG A 1 121 ? 5.675 9.655 -3.569 1.00 81.25 121 ARG A CA 1
ATOM 908 C C . ARG A 1 121 ? 6.516 10.532 -4.487 1.00 81.25 121 ARG A C 1
ATOM 910 O O . ARG A 1 121 ? 7.361 9.997 -5.201 1.00 81.25 121 ARG A O 1
ATOM 917 N N . ILE A 1 122 ? 6.288 11.843 -4.489 1.00 85.44 122 ILE A N 1
ATOM 918 C CA . ILE A 1 122 ? 7.088 12.791 -5.275 1.00 85.44 122 ILE A CA 1
ATOM 919 C C . ILE A 1 122 ? 8.533 12.791 -4.771 1.00 85.44 122 ILE A C 1
ATOM 921 O O . ILE A 1 122 ? 9.453 12.678 -5.577 1.00 85.44 122 ILE A O 1
ATOM 925 N N . ILE A 1 123 ? 8.732 12.824 -3.451 1.00 84.38 123 ILE A N 1
ATOM 926 C CA . ILE A 1 123 ? 10.061 12.739 -2.830 1.00 84.38 123 ILE A CA 1
ATOM 927 C C . ILE A 1 123 ? 10.749 11.424 -3.208 1.00 84.38 123 ILE A C 1
ATOM 929 O O . ILE A 1 123 ? 11.898 11.435 -3.637 1.00 84.38 123 ILE A O 1
ATOM 933 N N . ALA A 1 124 ? 10.044 10.292 -3.123 1.00 82.81 124 ALA A N 1
ATOM 934 C CA . ALA A 1 124 ? 10.598 9.001 -3.523 1.00 82.81 124 ALA A CA 1
ATOM 935 C C . ALA A 1 124 ? 11.041 8.996 -4.998 1.00 82.81 124 ALA A C 1
ATOM 937 O O . ALA A 1 124 ? 12.134 8.527 -5.306 1.00 82.81 124 ALA A O 1
ATOM 938 N N . ALA A 1 125 ? 10.238 9.561 -5.907 1.00 80.50 125 ALA A N 1
ATOM 939 C CA . ALA A 1 125 ? 10.625 9.699 -7.310 1.00 80.50 125 ALA A CA 1
ATOM 940 C C . ALA A 1 125 ? 11.861 10.601 -7.475 1.00 80.50 125 ALA A C 1
ATOM 942 O O . ALA A 1 125 ? 12.786 10.231 -8.194 1.00 80.50 125 ALA A O 1
ATOM 943 N N . ALA A 1 126 ? 11.913 11.733 -6.770 1.00 83.12 126 ALA A N 1
ATOM 944 C CA . ALA A 1 126 ? 13.051 12.651 -6.795 1.00 83.12 126 ALA A CA 1
ATOM 945 C C . ALA A 1 126 ? 14.354 12.007 -6.288 1.00 83.12 126 ALA A C 1
ATOM 947 O O . ALA A 1 126 ? 15.427 12.355 -6.770 1.00 83.12 126 ALA A O 1
ATOM 948 N N . LEU A 1 127 ? 14.269 11.049 -5.360 1.00 85.00 127 LEU A N 1
ATOM 949 C CA . LEU A 1 127 ? 15.420 10.279 -4.878 1.00 85.00 127 LEU A CA 1
ATOM 950 C C . LEU A 1 127 ? 15.831 9.157 -5.840 1.00 85.00 127 LEU A C 1
ATOM 952 O O . LEU A 1 127 ? 17.019 8.890 -5.995 1.00 85.00 127 LEU A O 1
ATOM 956 N N . VAL A 1 128 ? 14.868 8.491 -6.485 1.00 81.19 128 VAL A N 1
ATOM 957 C CA . VAL A 1 128 ? 15.134 7.323 -7.343 1.00 81.19 128 VAL A CA 1
ATOM 958 C C . VAL A 1 128 ? 15.595 7.716 -8.747 1.00 81.19 128 VAL A C 1
ATOM 960 O O . VAL A 1 128 ? 16.478 7.062 -9.295 1.00 81.19 128 VAL A O 1
ATOM 963 N N . ILE A 1 129 ? 15.037 8.777 -9.338 1.00 82.06 129 ILE A N 1
ATOM 964 C CA . ILE A 1 129 ? 15.362 9.199 -10.713 1.00 82.06 129 ILE A CA 1
ATOM 965 C C . ILE A 1 129 ? 16.874 9.448 -10.906 1.00 82.06 129 ILE A C 1
ATOM 967 O O . ILE A 1 129 ? 17.423 8.912 -11.870 1.00 82.06 129 ILE A O 1
ATOM 971 N N . PRO A 1 130 ? 17.586 10.164 -10.010 1.00 86.56 130 PRO A N 1
ATOM 972 C CA . PRO A 1 130 ? 19.027 10.391 -10.148 1.00 86.56 130 PRO A CA 1
ATOM 973 C C . PRO A 1 130 ? 19.891 9.132 -9.990 1.00 86.56 130 PRO A C 1
ATOM 975 O O . PRO A 1 130 ? 21.029 9.118 -10.454 1.00 86.56 130 PRO A O 1
ATOM 978 N N . LEU A 1 131 ? 19.377 8.063 -9.368 1.00 81.19 131 LEU A N 1
ATOM 979 C CA . LEU A 1 131 ? 20.119 6.805 -9.221 1.00 81.19 131 LEU A CA 1
ATOM 980 C C . LEU A 1 131 ? 20.262 6.071 -10.557 1.00 81.19 131 LEU A C 1
ATOM 982 O O . LEU A 1 131 ? 21.282 5.426 -10.796 1.00 81.19 131 LEU A O 1
ATOM 986 N N . VAL A 1 132 ? 19.286 6.214 -11.457 1.00 81.81 132 VAL A N 1
ATOM 987 C CA . VAL A 1 132 ? 19.291 5.531 -12.758 1.00 81.81 132 VAL A CA 1
ATOM 988 C C . VAL A 1 132 ? 20.538 5.869 -13.590 1.00 81.81 132 VAL A C 1
ATOM 990 O O . VAL A 1 132 ? 21.214 4.928 -14.006 1.00 81.81 132 VAL A O 1
ATOM 993 N N . PRO A 1 133 ? 20.907 7.145 -13.829 1.00 83.19 133 PRO A N 1
ATOM 994 C CA . PRO A 1 133 ? 22.152 7.464 -14.529 1.00 83.19 133 PRO A CA 1
ATOM 995 C C . PRO A 1 133 ? 23.416 7.168 -13.703 1.00 83.19 133 PRO A C 1
ATOM 997 O O . PRO A 1 133 ? 24.472 6.964 -14.292 1.00 83.19 133 PRO A O 1
ATOM 1000 N N . ALA A 1 134 ? 23.333 7.130 -12.368 1.00 88.38 134 ALA A N 1
ATOM 1001 C CA . ALA A 1 134 ? 24.495 6.936 -11.498 1.00 88.38 134 ALA A CA 1
ATOM 1002 C C . ALA A 1 134 ? 24.950 5.469 -11.387 1.00 88.38 134 ALA A C 1
ATOM 1004 O O . ALA A 1 134 ? 26.146 5.192 -11.426 1.00 88.38 134 ALA A O 1
ATOM 1005 N N . ILE A 1 135 ? 24.010 4.529 -11.233 1.00 86.44 135 ILE A N 1
ATOM 1006 C CA . ILE A 1 135 ? 24.295 3.096 -11.001 1.00 86.44 135 ILE A CA 1
ATOM 1007 C C . ILE A 1 135 ? 23.586 2.161 -11.995 1.00 86.44 135 ILE A C 1
ATOM 1009 O O . ILE A 1 135 ? 23.662 0.937 -11.876 1.00 86.44 135 ILE A O 1
ATOM 1013 N N . GLY A 1 136 ? 22.891 2.724 -12.984 1.00 80.94 136 GLY A N 1
ATOM 1014 C CA . GLY A 1 136 ? 22.146 1.985 -13.998 1.00 80.94 136 GLY A CA 1
ATOM 1015 C C . GLY A 1 136 ? 20.774 1.496 -13.525 1.00 80.94 136 GLY A C 1
ATOM 1016 O O . GLY A 1 136 ? 20.470 1.412 -12.330 1.00 80.94 136 GLY A O 1
ATOM 1017 N N . THR A 1 137 ? 19.927 1.127 -14.489 1.00 79.19 137 THR A N 1
ATOM 1018 C CA . THR A 1 137 ? 18.558 0.646 -14.245 1.00 79.19 137 THR A CA 1
ATOM 1019 C C . THR A 1 137 ? 18.537 -0.636 -13.413 1.00 79.19 137 THR A C 1
ATOM 1021 O O . THR A 1 137 ? 17.805 -0.706 -12.430 1.00 79.19 137 THR A O 1
ATOM 1024 N N . HIS A 1 138 ? 19.383 -1.623 -13.738 1.00 80.06 138 HIS A N 1
ATOM 1025 C CA . HIS A 1 138 ? 19.503 -2.859 -12.952 1.00 80.06 138 HIS A CA 1
ATOM 1026 C C . HIS A 1 138 ? 19.898 -2.578 -11.496 1.00 80.06 138 HIS A C 1
ATOM 1028 O O . HIS A 1 138 ? 19.254 -3.086 -10.581 1.00 80.06 138 HIS A O 1
ATOM 1034 N N . GLY A 1 139 ? 20.921 -1.739 -11.284 1.00 82.44 139 GLY A N 1
ATOM 1035 C CA . GLY A 1 139 ? 21.406 -1.382 -9.950 1.00 82.44 139 GLY A CA 1
ATOM 1036 C C . GLY A 1 139 ? 20.356 -0.635 -9.134 1.00 82.44 139 GLY A C 1
ATOM 1037 O O . GLY A 1 139 ? 20.133 -0.954 -7.969 1.00 82.44 139 GLY A O 1
ATOM 1038 N N . THR A 1 140 ? 19.644 0.301 -9.764 1.00 83.94 140 THR A N 1
ATOM 1039 C CA . THR A 1 140 ? 18.579 1.076 -9.114 1.00 83.94 140 THR A CA 1
ATOM 1040 C C . THR A 1 140 ? 17.400 0.188 -8.724 1.00 83.94 140 THR A C 1
ATOM 1042 O O . THR A 1 140 ? 16.947 0.239 -7.581 1.00 83.94 140 THR A O 1
ATOM 1045 N N . VAL A 1 141 ? 16.919 -0.668 -9.634 1.00 83.38 141 VAL A N 1
ATOM 1046 C CA . VAL A 1 141 ? 15.810 -1.592 -9.341 1.00 83.38 141 VAL A CA 1
ATOM 1047 C C . VAL A 1 141 ? 16.221 -2.594 -8.262 1.00 83.38 141 VAL A C 1
ATOM 1049 O O . VAL A 1 141 ? 15.450 -2.815 -7.329 1.00 83.38 141 VAL A O 1
ATOM 1052 N N . ALA A 1 142 ? 17.433 -3.153 -8.323 1.00 87.25 142 ALA A N 1
ATOM 1053 C CA . ALA A 1 142 ? 17.942 -4.060 -7.295 1.00 87.25 142 ALA A CA 1
ATOM 1054 C C . ALA A 1 142 ? 18.026 -3.377 -5.921 1.00 87.25 142 ALA A C 1
ATOM 1056 O O . ALA A 1 142 ? 17.548 -3.935 -4.936 1.00 87.25 142 ALA A O 1
ATOM 1057 N N . LEU A 1 143 ? 18.548 -2.148 -5.850 1.00 88.00 143 LEU A N 1
ATOM 1058 C CA . LEU A 1 143 ? 18.623 -1.384 -4.605 1.00 88.00 143 LEU A CA 1
ATOM 1059 C C . LEU A 1 143 ? 17.233 -1.145 -4.000 1.00 88.00 143 LEU A C 1
ATOM 1061 O O . LEU A 1 143 ? 17.015 -1.443 -2.828 1.00 88.00 143 LEU A O 1
ATOM 1065 N N . VAL A 1 144 ? 16.272 -0.671 -4.799 1.00 87.56 144 VAL A N 1
ATOM 1066 C CA . VAL A 1 144 ? 14.883 -0.460 -4.349 1.00 87.56 144 VAL A CA 1
ATOM 1067 C C . VAL A 1 144 ? 14.254 -1.772 -3.867 1.00 87.56 144 VAL A C 1
ATOM 1069 O O . VAL A 1 144 ? 13.593 -1.793 -2.829 1.00 87.56 144 VAL A O 1
ATOM 1072 N N . SER A 1 145 ? 14.506 -2.876 -4.575 1.00 87.88 145 SER A N 1
ATOM 1073 C CA . SER A 1 145 ? 14.025 -4.215 -4.206 1.00 87.88 145 SER A CA 1
ATOM 1074 C C . SER A 1 145 ? 14.548 -4.650 -2.841 1.00 87.88 145 SER A C 1
ATOM 1076 O O . SER A 1 145 ? 13.779 -5.093 -1.987 1.00 87.88 145 SER A O 1
ATOM 1078 N N . LEU A 1 146 ? 15.853 -4.487 -2.616 1.00 92.31 146 LEU A N 1
ATOM 1079 C CA . LEU A 1 146 ? 16.500 -4.829 -1.352 1.00 92.31 146 LEU A CA 1
ATOM 1080 C C . LEU A 1 146 ? 15.977 -3.961 -0.209 1.00 92.31 146 LEU A C 1
ATOM 1082 O O . LEU A 1 146 ? 15.695 -4.490 0.862 1.00 92.31 146 LEU A O 1
ATOM 1086 N N . LEU A 1 147 ? 15.777 -2.661 -0.439 1.00 91.56 147 LEU A N 1
ATOM 1087 C CA . LEU A 1 147 ? 15.190 -1.761 0.555 1.00 91.56 147 LEU A CA 1
ATOM 1088 C C . LEU A 1 147 ? 13.762 -2.177 0.928 1.00 91.56 147 LEU A C 1
ATOM 1090 O O . LEU A 1 147 ? 13.417 -2.173 2.107 1.00 91.56 147 LEU A O 1
ATOM 1094 N N . PHE A 1 148 ? 12.942 -2.588 -0.044 1.00 87.81 148 PHE A N 1
ATOM 1095 C CA . PHE A 1 148 ? 11.582 -3.067 0.223 1.00 87.81 148 PHE A CA 1
ATOM 1096 C C . PHE A 1 148 ? 11.588 -4.329 1.093 1.00 87.81 148 PHE A C 1
ATOM 1098 O O . PHE A 1 148 ? 10.859 -4.396 2.084 1.00 87.81 148 PHE A O 1
ATOM 1105 N N . ILE A 1 149 ? 12.441 -5.302 0.762 1.00 91.94 149 ILE A N 1
ATOM 1106 C CA . ILE A 1 149 ? 12.576 -6.551 1.524 1.00 91.94 149 ILE A CA 1
ATOM 1107 C C . ILE A 1 149 ? 13.124 -6.272 2.929 1.00 91.94 149 ILE A C 1
ATOM 1109 O O . ILE A 1 149 ? 12.595 -6.795 3.909 1.00 91.94 149 ILE A O 1
ATOM 1113 N N . ALA A 1 150 ? 14.144 -5.420 3.045 1.00 92.69 150 ALA A N 1
ATOM 1114 C CA . ALA A 1 150 ? 14.760 -5.063 4.322 1.00 92.69 150 ALA A CA 1
ATOM 1115 C C . ALA A 1 150 ? 13.801 -4.300 5.249 1.00 92.69 150 ALA A C 1
ATOM 1117 O O . ALA A 1 150 ? 13.883 -4.440 6.469 1.00 92.69 150 ALA A O 1
ATOM 1118 N N . TRP A 1 151 ? 12.872 -3.521 4.688 1.00 89.06 151 TRP A N 1
ATOM 1119 C CA . TRP A 1 151 ? 11.883 -2.769 5.462 1.00 89.06 151 TRP A CA 1
ATOM 1120 C C . TRP A 1 151 ? 10.719 -3.633 5.970 1.00 89.06 151 TRP A C 1
ATOM 1122 O O . TRP A 1 151 ? 10.139 -3.347 7.020 1.00 89.06 151 TRP A O 1
ATOM 1132 N N . ALA A 1 152 ? 10.403 -4.731 5.277 1.00 89.00 152 ALA A N 1
ATOM 1133 C CA . ALA A 1 152 ? 9.299 -5.626 5.621 1.00 89.00 152 ALA A CA 1
ATOM 1134 C C . ALA A 1 152 ? 9.250 -6.094 7.096 1.00 89.00 152 ALA A C 1
ATOM 1136 O O . ALA A 1 152 ? 8.177 -5.999 7.691 1.00 89.00 152 ALA A O 1
ATOM 1137 N N . PRO A 1 153 ? 10.342 -6.558 7.743 1.00 86.69 153 PRO A N 1
ATOM 1138 C CA . PRO A 1 153 ? 10.297 -7.002 9.143 1.00 86.69 153 PRO A CA 1
ATOM 1139 C C . PRO A 1 153 ? 10.144 -5.864 10.169 1.00 86.69 153 PRO A C 1
ATOM 1141 O O . PRO A 1 153 ? 9.792 -6.126 11.325 1.00 86.69 153 PRO A O 1
ATOM 1144 N N . VAL A 1 154 ? 10.418 -4.616 9.778 1.00 85.31 154 VAL A N 1
ATOM 1145 C CA . VAL A 1 154 ? 10.287 -3.430 10.642 1.00 85.31 154 VAL A CA 1
ATOM 1146 C C . VAL A 1 154 ? 8.830 -2.964 10.696 1.00 85.31 154 VAL A C 1
ATOM 1148 O O . VAL A 1 154 ? 8.345 -2.573 11.759 1.00 85.31 154 VAL A O 1
ATOM 1151 N N . LEU A 1 155 ? 8.108 -3.077 9.576 1.00 79.00 155 LEU A N 1
ATOM 1152 C CA . LEU A 1 155 ? 6.740 -2.576 9.417 1.00 79.00 155 LEU A CA 1
ATOM 1153 C C . LEU A 1 155 ? 5.753 -3.076 10.485 1.00 79.00 155 LEU A C 1
ATOM 1155 O O . LEU A 1 155 ? 5.082 -2.228 11.068 1.00 79.00 155 LEU A O 1
ATOM 1159 N N . PRO A 1 156 ? 5.670 -4.380 10.827 1.00 77.56 156 PRO A N 1
ATOM 1160 C CA . PRO A 1 156 ? 4.718 -4.830 11.837 1.00 77.56 156 PRO A CA 1
ATOM 1161 C C . PRO A 1 156 ? 4.970 -4.252 13.224 1.00 77.56 156 PRO A C 1
ATOM 1163 O O . PRO A 1 156 ? 4.024 -3.977 13.954 1.00 77.56 156 PRO A O 1
ATOM 1166 N N . ARG A 1 157 ? 6.240 -4.029 13.578 1.00 75.75 157 ARG 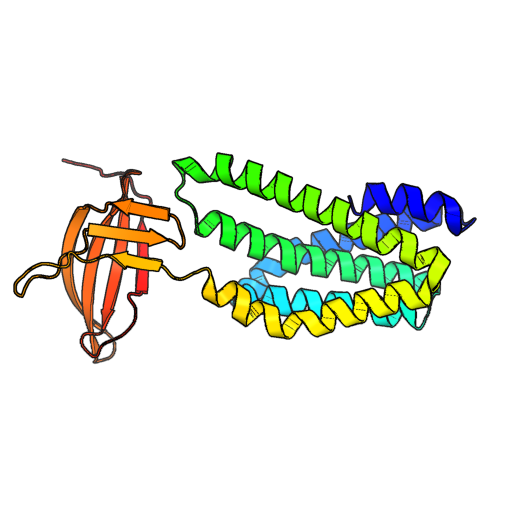A N 1
ATOM 1167 C CA . ARG A 1 157 ? 6.615 -3.444 14.872 1.00 75.75 157 ARG A CA 1
ATOM 1168 C C . ARG A 1 157 ? 6.309 -1.955 14.924 1.00 75.75 157 ARG A C 1
ATOM 1170 O O . ARG A 1 157 ? 5.889 -1.455 15.958 1.00 75.75 157 ARG A O 1
ATOM 1177 N N . TRP A 1 158 ? 6.523 -1.262 13.811 1.00 74.06 158 TRP A N 1
ATOM 1178 C CA . TRP A 1 158 ? 6.296 0.173 13.728 1.00 74.06 158 TRP A CA 1
ATOM 1179 C C . TRP A 1 158 ? 4.805 0.514 13.645 1.00 74.06 158 TRP A C 1
ATOM 1181 O O . TRP A 1 158 ? 4.347 1.394 14.362 1.00 74.06 158 TRP A O 1
ATOM 1191 N N . ILE A 1 159 ? 4.034 -0.222 12.838 1.00 68.94 159 ILE A N 1
ATOM 1192 C CA . ILE A 1 159 ? 2.587 -0.007 12.677 1.00 68.94 159 ILE A CA 1
ATOM 1193 C C . ILE A 1 159 ? 1.820 -0.489 13.914 1.00 68.94 159 ILE A C 1
ATOM 1195 O O . ILE A 1 159 ? 0.944 0.222 14.397 1.00 68.94 159 ILE A O 1
ATOM 1199 N N . GLY A 1 160 ? 2.188 -1.646 14.478 1.00 59.38 160 GLY A N 1
ATOM 1200 C CA . GLY A 1 160 ? 1.535 -2.185 15.674 1.00 59.38 160 GLY A CA 1
ATOM 1201 C C . GLY A 1 160 ? 1.654 -1.285 16.912 1.00 59.38 160 GLY A C 1
ATOM 1202 O O . GLY A 1 160 ? 0.829 -1.389 17.810 1.00 59.38 160 GLY A O 1
ATOM 1203 N N . GLY A 1 161 ? 2.637 -0.377 16.956 1.00 54.62 161 GLY A N 1
ATOM 1204 C CA . GLY A 1 161 ? 2.785 0.605 18.036 1.00 54.62 161 GLY A CA 1
ATOM 1205 C C . GLY A 1 161 ? 1.900 1.852 17.908 1.00 54.62 161 GLY A C 1
ATOM 1206 O O . GLY A 1 161 ? 1.786 2.603 18.871 1.00 54.62 161 GLY A O 1
ATOM 1207 N N . VAL A 1 162 ? 1.287 2.096 16.743 1.00 51.09 162 VAL A N 1
ATOM 1208 C CA . VAL A 1 162 ? 0.475 3.302 16.475 1.00 51.09 162 VAL A CA 1
ATOM 1209 C C . VAL A 1 162 ? -1.004 3.094 16.840 1.00 51.09 162 VAL A C 1
ATOM 1211 O O . VAL A 1 162 ? -1.713 4.066 17.080 1.00 51.09 162 VAL A O 1
ATOM 1214 N N . ALA A 1 163 ? -1.460 1.843 16.954 1.00 48.19 163 ALA A N 1
ATOM 1215 C CA . ALA A 1 163 ? -2.847 1.468 17.252 1.00 48.19 163 ALA A CA 1
ATOM 1216 C C . ALA A 1 163 ? -3.134 1.276 18.761 1.00 48.19 163 ALA A C 1
ATOM 1218 O O . ALA A 1 163 ? -3.923 0.413 19.140 1.00 48.19 163 ALA A O 1
ATOM 1219 N N . ASP A 1 164 ? -2.471 2.035 19.638 1.00 46.62 164 ASP A N 1
ATOM 1220 C CA . ASP A 1 164 ? -2.688 1.938 21.086 1.00 46.62 164 ASP A CA 1
ATOM 1221 C C . ASP A 1 164 ? -3.874 2.827 21.496 1.00 46.62 164 ASP A C 1
ATOM 1223 O O . ASP A 1 164 ? -3.757 4.054 21.585 1.00 46.62 164 ASP A O 1
ATOM 1227 N N . VAL A 1 165 ? -5.039 2.206 21.697 1.00 50.88 165 VAL A N 1
ATOM 1228 C CA . VAL A 1 165 ? -6.217 2.857 22.282 1.00 50.88 165 VAL A CA 1
ATOM 1229 C C . VAL A 1 165 ? -6.050 2.845 23.797 1.00 50.88 165 VAL A C 1
ATOM 1231 O O . VAL A 1 165 ? -6.280 1.833 24.460 1.00 50.88 165 VAL A O 1
ATOM 1234 N N . ARG A 1 166 ? -5.622 3.973 24.367 1.00 52.12 166 ARG A N 1
ATOM 1235 C CA . ARG A 1 166 ? -5.430 4.123 25.813 1.00 52.12 166 ARG A CA 1
ATOM 1236 C C . ARG A 1 166 ? -6.619 4.830 26.439 1.00 52.12 166 ARG A C 1
ATOM 1238 O O . ARG A 1 166 ? -6.866 6.001 26.180 1.00 52.12 166 ARG A O 1
ATOM 1245 N N . ILE A 1 167 ? -7.326 4.135 27.318 1.00 53.25 167 ILE A N 1
ATOM 1246 C CA . ILE A 1 167 ? -8.384 4.738 28.129 1.00 53.25 167 ILE A CA 1
ATOM 1247 C C . ILE A 1 167 ? -7.731 5.518 29.276 1.00 53.25 167 ILE A C 1
ATOM 1249 O O . ILE A 1 167 ? -6.947 4.958 30.0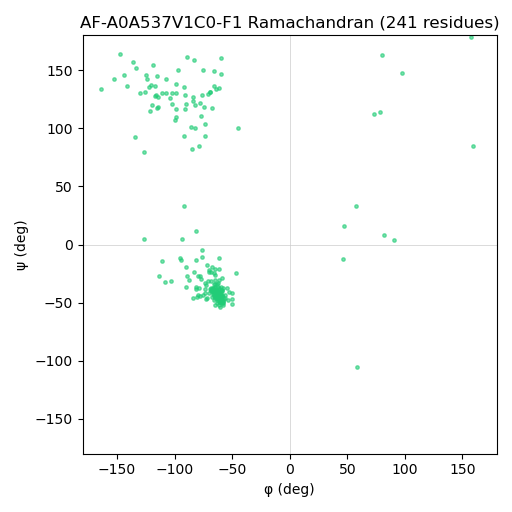45 1.00 53.25 167 ILE A O 1
ATOM 1253 N N . VAL A 1 168 ? -8.015 6.817 29.362 1.00 58.25 168 VAL A N 1
ATOM 1254 C CA . VAL A 1 168 ? -7.502 7.722 30.396 1.00 58.25 168 VAL A CA 1
ATOM 1255 C C . VAL A 1 168 ? -8.489 7.735 31.567 1.00 58.25 168 VAL A C 1
ATOM 1257 O O . VAL A 1 168 ? -9.647 8.147 31.428 1.00 58.25 168 VAL A O 1
ATOM 1260 N N . PHE A 1 169 ? -8.017 7.268 32.723 1.00 55.47 169 PHE A N 1
ATOM 1261 C CA . PHE A 1 169 ? -8.726 7.299 34.006 1.00 55.47 169 PHE A CA 1
ATOM 1262 C C . PHE A 1 169 ? -8.267 8.519 34.814 1.00 55.47 169 PHE A C 1
ATOM 1264 O O . PHE A 1 169 ? -7.136 8.979 34.657 1.00 55.47 169 PHE A O 1
ATOM 1271 N N . SER A 1 170 ? -9.138 9.069 35.661 1.00 49.94 170 SER A N 1
ATOM 1272 C CA . SER A 1 170 ? -8.800 10.228 36.498 1.00 49.94 170 SER A CA 1
ATOM 1273 C C . SER A 1 170 ? -7.748 9.858 37.551 1.00 49.94 170 SER A C 1
ATOM 1275 O O . SER A 1 170 ? -8.025 9.059 38.441 1.00 49.94 170 SER A O 1
ATOM 1277 N N . GLU A 1 171 ? -6.565 10.476 37.511 1.00 42.31 171 GLU A N 1
ATOM 1278 C CA . GLU A 1 171 ? -5.634 10.451 38.645 1.00 42.31 171 GLU A CA 1
ATOM 1279 C C . GLU A 1 171 ? -6.171 11.366 39.754 1.00 42.31 171 GLU A C 1
ATOM 1281 O O . GLU A 1 171 ? -6.102 12.591 39.657 1.00 42.31 171 GLU A O 1
ATOM 1286 N N . GLY A 1 172 ? -6.739 10.776 40.811 1.00 40.91 172 GLY A N 1
ATOM 1287 C CA . GLY A 1 172 ? -7.118 11.533 42.005 1.00 40.91 172 GLY A CA 1
ATOM 1288 C C . GLY A 1 172 ? -8.175 10.882 42.896 1.00 40.91 172 GLY A C 1
ATOM 1289 O O . GLY A 1 172 ? -9.331 11.273 42.844 1.00 40.91 172 GLY A O 1
ATOM 1290 N N . ALA A 1 173 ? -7.712 9.992 43.783 1.00 34.97 173 ALA A N 1
ATOM 1291 C CA . ALA A 1 173 ? -8.318 9.561 45.053 1.00 34.97 173 ALA A CA 1
ATOM 1292 C C . ALA A 1 173 ? -9.570 8.637 45.053 1.00 34.97 173 ALA A C 1
ATOM 1294 O O . ALA A 1 173 ? -10.692 9.085 44.861 1.00 34.97 173 ALA A O 1
ATOM 1295 N N . ARG A 1 174 ? -9.328 7.396 45.526 1.00 40.34 174 ARG A N 1
ATOM 1296 C CA . ARG A 1 174 ? -10.241 6.378 46.114 1.00 40.34 174 ARG A CA 1
ATOM 1297 C C . ARG A 1 174 ? -11.124 5.549 45.165 1.00 40.34 174 ARG A C 1
ATOM 1299 O O . ARG A 1 174 ? -12.064 6.063 44.589 1.00 40.34 174 ARG A O 1
ATOM 1306 N N . GLU A 1 175 ? -10.819 4.243 45.133 1.00 41.28 175 GLU A N 1
ATOM 1307 C CA . GLU A 1 175 ? -11.635 3.032 44.855 1.00 41.28 175 GLU A CA 1
ATOM 1308 C C . GLU A 1 175 ? -12.610 2.961 43.654 1.00 41.28 175 GLU A C 1
ATOM 1310 O O . GLU A 1 175 ? -12.977 1.851 43.270 1.00 41.28 175 GLU A O 1
ATOM 1315 N N . GLU A 1 176 ? -12.939 4.053 42.965 1.00 49.84 176 GLU A N 1
ATOM 1316 C CA . GLU A 1 176 ? -13.838 4.076 41.801 1.00 49.84 176 GLU A CA 1
ATOM 1317 C C . GLU A 1 176 ? -13.166 4.759 40.594 1.00 49.84 176 GLU A C 1
ATOM 1319 O O . GLU A 1 176 ? -13.377 5.928 40.283 1.00 49.84 176 GLU A O 1
ATOM 1324 N N . GLU A 1 177 ? -12.307 4.008 39.894 1.00 54.00 177 GLU A N 1
ATOM 1325 C CA . GLU A 1 177 ? -11.673 4.434 38.638 1.00 54.00 177 GLU A CA 1
ATOM 1326 C C . GLU A 1 177 ? -12.687 4.398 37.478 1.00 54.00 177 GLU A C 1
ATOM 1328 O O . GLU A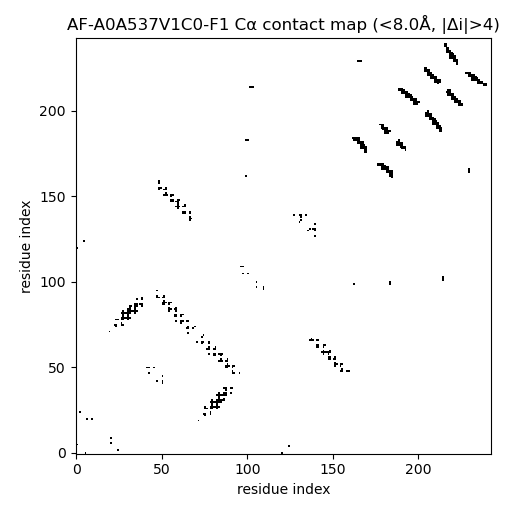 1 177 ? -12.879 3.365 36.830 1.00 54.00 177 GLU A O 1
ATOM 1333 N N . TRP A 1 178 ? -13.343 5.527 37.198 1.00 54.94 178 TRP A N 1
ATOM 1334 C CA . TRP A 1 178 ? -14.218 5.672 36.029 1.00 54.94 178 TRP A CA 1
ATOM 1335 C C . TRP A 1 178 ? -13.463 6.227 34.803 1.00 54.94 178 TRP A C 1
ATOM 1337 O O . TRP A 1 178 ? -12.687 7.181 34.934 1.00 54.94 178 TRP A O 1
ATOM 1347 N N . PRO A 1 179 ? -13.666 5.650 33.602 1.00 58.91 179 PRO A N 1
ATOM 1348 C CA . PRO A 1 179 ? -13.033 6.121 32.368 1.00 58.91 179 PRO A CA 1
ATOM 1349 C C . PRO A 1 179 ? -13.633 7.460 31.917 1.00 58.91 179 PRO A C 1
ATOM 1351 O O . PRO A 1 179 ? -14.851 7.587 31.830 1.00 58.91 179 PRO A O 1
ATOM 1354 N N . ARG A 1 180 ? -12.786 8.459 31.624 1.00 66.06 180 ARG A N 1
ATOM 1355 C CA . ARG A 1 180 ? -13.235 9.814 31.231 1.00 66.06 180 ARG A CA 1
ATOM 1356 C C . ARG A 1 180 ? -12.894 10.178 29.792 1.00 66.06 180 ARG A C 1
ATOM 1358 O O . ARG A 1 180 ? -13.571 11.009 29.194 1.00 66.06 180 ARG A O 1
ATOM 1365 N N . ALA A 1 181 ? -11.836 9.598 29.238 1.00 56.25 181 ALA A N 1
ATOM 1366 C CA . ALA A 1 181 ? -11.473 9.814 27.848 1.00 56.25 181 ALA A CA 1
ATOM 1367 C C . ALA A 1 181 ? -10.909 8.538 27.231 1.00 56.25 181 ALA A C 1
ATOM 1369 O O . ALA A 1 181 ? -10.218 7.764 27.895 1.00 56.25 181 ALA A O 1
ATOM 1370 N N . VAL A 1 182 ? -11.183 8.334 25.952 1.00 58.34 182 VAL A N 1
ATOM 1371 C CA . VAL A 1 182 ? -10.505 7.329 25.143 1.00 58.34 182 VAL A CA 1
ATOM 1372 C C . VAL A 1 182 ? -9.491 8.071 24.283 1.00 58.34 182 VAL A C 1
ATOM 1374 O O . VAL A 1 182 ? -9.824 9.004 23.551 1.00 58.34 182 VAL A O 1
ATOM 1377 N N . ARG A 1 183 ? -8.216 7.710 24.433 1.00 56.94 183 ARG A N 1
ATOM 1378 C CA . ARG A 1 183 ? -7.124 8.260 23.639 1.00 56.94 183 ARG A CA 1
ATOM 1379 C C . ARG A 1 183 ? -6.797 7.291 22.511 1.00 56.94 183 ARG A C 1
ATOM 1381 O O . ARG A 1 183 ? -6.228 6.227 22.746 1.00 56.94 183 ARG A O 1
ATOM 1388 N N . TRP A 1 184 ? -7.124 7.684 21.289 1.00 54.44 184 TRP A N 1
ATOM 1389 C CA . TRP A 1 184 ? -6.710 7.016 20.060 1.00 54.44 184 TRP A CA 1
ATOM 1390 C C . TRP A 1 184 ? -5.406 7.641 19.567 1.00 54.44 184 TRP A C 1
ATOM 1392 O O . TRP A 1 184 ? -5.407 8.666 18.881 1.00 54.44 184 TRP A O 1
ATOM 1402 N N . GLY A 1 185 ? -4.264 7.064 19.951 1.00 57.44 185 GLY A N 1
ATOM 1403 C CA . GLY A 1 185 ? -2.955 7.620 19.597 1.00 57.44 185 GLY A CA 1
ATOM 1404 C C . GLY A 1 185 ? -2.767 9.058 20.112 1.00 57.44 185 GLY A C 1
ATOM 1405 O O . GLY A 1 185 ? -2.536 9.264 21.302 1.00 57.44 185 GLY A O 1
ATOM 1406 N N . ALA A 1 186 ? -2.841 10.054 19.217 1.00 39.69 186 ALA A N 1
ATOM 1407 C CA . ALA A 1 186 ? -2.723 11.486 19.541 1.00 39.69 186 ALA A CA 1
ATOM 1408 C C . ALA A 1 186 ? -4.073 12.206 19.742 1.00 39.69 186 ALA A C 1
ATOM 1410 O O . ALA A 1 186 ? -4.086 13.351 20.194 1.00 39.69 186 ALA A O 1
ATOM 1411 N N . ALA A 1 187 ? -5.193 11.571 19.391 1.00 43.53 187 ALA A N 1
ATOM 1412 C CA . ALA A 1 187 ? -6.529 12.118 19.591 1.00 43.53 187 ALA A CA 1
ATOM 1413 C C . ALA A 1 187 ? -7.060 11.679 20.959 1.00 43.53 187 ALA A C 1
ATOM 1415 O O . ALA A 1 187 ? -7.032 10.496 21.282 1.00 43.53 187 ALA A O 1
ATOM 1416 N N . GLU A 1 188 ? -7.530 12.626 21.768 1.00 54.41 188 GLU A N 1
ATOM 1417 C CA . GLU A 1 188 ? -8.183 12.356 23.049 1.00 54.41 188 GLU A CA 1
ATOM 1418 C C . GLU A 1 188 ? -9.638 12.794 22.952 1.00 54.41 188 GLU A C 1
ATOM 1420 O O . GLU A 1 188 ? -9.923 13.970 22.714 1.00 54.41 188 GLU A O 1
ATOM 1425 N N . GLU A 1 189 ? -10.554 11.847 23.118 1.00 59.41 189 GLU A N 1
ATOM 1426 C CA . GLU A 1 189 ? -11.984 12.120 23.114 1.00 59.41 189 GLU A CA 1
ATOM 1427 C C . GLU A 1 189 ? -12.565 11.838 24.493 1.00 59.41 189 GLU A C 1
ATOM 1429 O O . GLU A 1 189 ? -12.375 10.758 25.051 1.00 59.41 189 GLU A O 1
ATOM 1434 N N . SER A 1 190 ? -13.269 12.819 25.061 1.00 55.09 190 SER A N 1
ATOM 1435 C CA . SER A 1 190 ? -13.982 12.627 26.322 1.00 55.09 190 SER A CA 1
ATOM 1436 C C . SER A 1 190 ? -15.167 11.692 26.106 1.00 55.09 190 SER A C 1
ATOM 1438 O O . SER A 1 190 ? -15.974 11.954 25.214 1.00 55.09 190 SER A O 1
ATOM 1440 N N . VAL A 1 191 ? -15.307 10.691 26.961 1.00 66.12 191 VAL A N 1
ATOM 1441 C CA . VAL A 1 191 ? -16.408 9.732 26.935 1.00 66.12 191 VAL A CA 1
ATOM 1442 C C . VAL A 1 191 ? -17.260 9.851 28.188 1.00 66.12 191 VAL A C 1
ATOM 1444 O O . VAL A 1 191 ? -16.736 10.078 29.281 1.00 66.12 191 VAL A O 1
ATOM 1447 N N . ASP A 1 192 ? -18.564 9.647 28.030 1.00 67.56 192 ASP A N 1
ATOM 1448 C CA . ASP A 1 192 ? -19.492 9.519 29.152 1.00 67.56 192 ASP A CA 1
ATOM 1449 C C . ASP A 1 192 ? -19.764 8.038 29.429 1.00 67.56 192 ASP A C 1
ATOM 1451 O O . ASP A 1 192 ? -20.089 7.269 28.528 1.00 67.56 192 ASP A O 1
ATOM 1455 N N . VAL A 1 193 ? -19.653 7.602 30.682 1.00 66.69 193 VAL A N 1
ATOM 1456 C CA . VAL A 1 193 ? -19.908 6.197 31.033 1.00 66.69 193 VAL A CA 1
ATOM 1457 C C . VAL A 1 193 ? -21.411 5.945 31.080 1.00 66.69 193 VAL A C 1
ATOM 1459 O O . VAL A 1 193 ? -22.101 6.412 31.982 1.00 66.69 193 VAL A O 1
ATOM 1462 N N . ILE A 1 194 ? -21.922 5.170 30.124 1.00 70.12 194 ILE A N 1
ATOM 1463 C CA . ILE A 1 194 ? -23.333 4.765 30.072 1.00 70.12 194 ILE A CA 1
ATOM 1464 C C . ILE A 1 194 ? -23.593 3.630 31.059 1.00 70.12 194 ILE A C 1
ATOM 1466 O O . ILE A 1 194 ? -24.618 3.605 31.741 1.00 70.12 194 ILE A O 1
ATOM 1470 N N . LYS A 1 195 ? -22.695 2.641 31.099 1.00 71.69 195 LYS A N 1
ATOM 1471 C CA . LYS A 1 195 ? -22.891 1.422 31.887 1.00 71.69 195 LYS A CA 1
ATOM 1472 C C . LYS A 1 195 ? -21.560 0.818 32.307 1.00 71.69 195 LYS A C 1
ATOM 1474 O O . LYS A 1 195 ? -20.632 0.772 31.511 1.00 71.69 195 LYS A O 1
ATOM 1479 N N . ALA A 1 196 ? -21.500 0.285 33.522 1.00 74.50 196 ALA A N 1
ATOM 1480 C CA . ALA A 1 196 ? -20.409 -0.561 33.991 1.00 74.50 196 ALA A CA 1
ATOM 1481 C C . ALA A 1 196 ? -20.973 -1.928 34.399 1.00 74.50 196 ALA A C 1
ATOM 1483 O O . ALA A 1 196 ? -22.040 -1.997 35.016 1.00 74.50 196 ALA A O 1
ATOM 1484 N N . TRP A 1 197 ? -20.299 -3.016 34.034 1.00 74.50 197 TRP A N 1
ATOM 1485 C CA . TRP A 1 197 ? -20.647 -4.365 34.487 1.00 74.50 197 TRP A CA 1
ATOM 1486 C C . TRP A 1 197 ? -19.403 -5.243 34.622 1.00 74.50 197 TRP A C 1
ATOM 1488 O O . TRP A 1 197 ? -18.328 -4.918 34.122 1.00 74.50 197 TRP A O 1
ATOM 1498 N N . LEU A 1 198 ? -19.560 -6.360 35.327 1.00 74.50 198 LEU A N 1
ATOM 1499 C CA . LEU A 1 198 ? -18.555 -7.411 35.429 1.00 74.50 198 LEU A CA 1
ATOM 1500 C C . LEU A 1 198 ? -19.029 -8.609 34.610 1.00 74.50 198 LEU A C 1
ATOM 1502 O O . LEU A 1 198 ? -20.171 -9.045 34.758 1.00 74.50 198 LEU A O 1
ATOM 1506 N N . GLU A 1 199 ? -18.162 -9.127 33.751 1.00 75.25 199 GLU A N 1
ATOM 1507 C CA . GLU A 1 199 ? -18.443 -10.286 32.909 1.00 75.25 199 GLU A CA 1
ATOM 1508 C C . GLU A 1 199 ? -17.369 -11.351 33.118 1.00 75.25 199 GLU A C 1
ATOM 1510 O O . GLU A 1 199 ? -16.174 -11.060 33.104 1.00 75.25 199 GLU A O 1
ATOM 1515 N N . GLU A 1 200 ? -17.784 -12.597 33.332 1.00 74.88 200 GLU A N 1
ATOM 1516 C CA . GLU A 1 200 ? -16.867 -13.728 33.456 1.00 74.88 200 GLU A CA 1
ATOM 1517 C C . GLU A 1 200 ? -16.828 -14.474 32.122 1.00 74.88 200 GLU A C 1
ATOM 1519 O O . GLU A 1 200 ? -17.790 -15.136 31.731 1.00 74.88 200 GLU A O 1
ATOM 1524 N N . ARG A 1 201 ? -15.719 -14.328 31.389 1.00 68.94 201 ARG A N 1
ATOM 1525 C CA . ARG A 1 201 ? -15.553 -14.888 30.043 1.00 68.94 201 ARG A CA 1
ATOM 1526 C C . ARG A 1 201 ? -14.380 -15.856 30.056 1.00 68.94 201 ARG A C 1
ATOM 1528 O O . ARG A 1 201 ? -13.260 -15.478 30.378 1.00 68.94 201 ARG A O 1
ATOM 1535 N N . SER A 1 202 ? -14.645 -17.118 29.721 1.00 56.31 202 SER A N 1
ATOM 1536 C CA . SER A 1 202 ? -13.632 -18.187 29.710 1.00 56.31 202 SER A CA 1
ATOM 1537 C C . SER A 1 202 ? -12.913 -18.403 31.057 1.00 56.31 202 SER A C 1
ATOM 1539 O O . SER A 1 202 ? -11.741 -18.767 31.071 1.00 56.31 202 SER A O 1
ATOM 1541 N N . GLY A 1 203 ? -13.605 -18.187 32.184 1.00 65.56 203 GLY A N 1
ATOM 1542 C CA . GLY A 1 203 ? -13.050 -18.358 33.537 1.00 65.56 203 GLY A CA 1
ATOM 1543 C C . GLY A 1 203 ? -12.216 -17.178 34.051 1.00 65.56 203 GLY A C 1
ATOM 1544 O O . GLY A 1 203 ? -11.590 -17.287 35.101 1.00 65.56 203 GLY A O 1
ATOM 1545 N N . GLU A 1 204 ? -12.200 -16.052 33.331 1.00 71.56 204 GLU A N 1
ATOM 1546 C CA . GLU A 1 204 ? -11.528 -14.818 33.738 1.00 71.56 204 GLU A CA 1
ATOM 1547 C C . GLU A 1 204 ? -12.558 -13.695 33.938 1.00 71.56 204 GLU A C 1
ATOM 1549 O O . GLU A 1 204 ? -13.391 -13.435 33.062 1.00 71.56 204 GLU A O 1
ATOM 1554 N N . ARG A 1 205 ? -12.509 -13.021 35.096 1.00 71.69 205 ARG A N 1
ATOM 1555 C CA . ARG A 1 205 ? -13.369 -11.867 35.396 1.00 71.69 205 ARG A CA 1
ATOM 1556 C C . ARG A 1 205 ? -12.865 -10.629 34.672 1.00 71.69 205 ARG A C 1
ATOM 1558 O O . ARG A 1 205 ? -11.688 -10.275 34.771 1.00 71.69 205 ARG A O 1
ATOM 1565 N N . ARG A 1 206 ? -13.763 -9.955 33.961 1.00 71.31 206 ARG A N 1
ATOM 1566 C CA . ARG A 1 206 ? -13.489 -8.736 33.203 1.00 71.31 206 ARG A CA 1
ATOM 1567 C C . ARG A 1 206 ? -14.387 -7.603 33.668 1.00 71.31 206 ARG A C 1
ATOM 1569 O O . ARG A 1 206 ? -15.588 -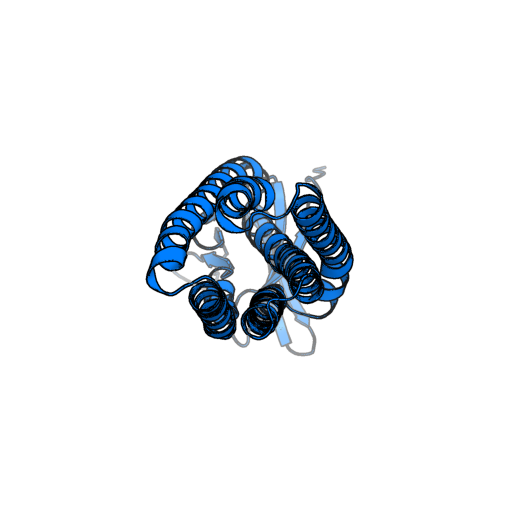7.786 33.845 1.00 71.31 206 ARG A O 1
ATOM 1576 N N . ARG A 1 207 ? -13.794 -6.426 33.847 1.00 73.56 207 ARG A N 1
ATOM 1577 C CA . ARG A 1 207 ? -14.513 -5.162 34.020 1.00 73.56 207 ARG A CA 1
ATOM 1578 C C . ARG A 1 207 ? -14.846 -4.617 32.650 1.00 73.56 207 ARG A C 1
ATOM 1580 O O . ARG A 1 207 ? -13.938 -4.411 31.850 1.00 73.56 207 ARG A O 1
ATOM 1587 N N . CYS A 1 208 ? -16.123 -4.378 32.410 1.00 72.25 208 CYS A N 1
ATOM 1588 C CA . CYS A 1 208 ? -16.640 -3.892 31.146 1.00 72.25 208 CYS A CA 1
ATOM 1589 C C . CYS A 1 208 ? -17.288 -2.520 31.346 1.00 72.25 208 CYS A C 1
ATOM 1591 O O . CYS A 1 208 ? -18.039 -2.310 32.304 1.00 72.25 208 CYS A O 1
ATOM 1593 N N . PHE A 1 209 ? -17.017 -1.595 30.431 1.00 73.88 209 PHE A N 1
ATOM 1594 C CA . PHE A 1 209 ? -17.645 -0.283 30.375 1.00 73.88 209 PHE A CA 1
ATOM 1595 C C . PHE A 1 209 ? -18.294 -0.076 29.013 1.00 73.88 209 PHE A C 1
ATOM 1597 O O . PHE A 1 209 ? -17.738 -0.454 27.987 1.00 73.88 209 PHE A O 1
ATOM 1604 N N . ARG A 1 210 ? -19.454 0.576 29.015 1.00 74.94 210 ARG A N 1
ATOM 1605 C CA . ARG A 1 210 ? -20.057 1.180 27.833 1.00 74.94 210 ARG A CA 1
ATOM 1606 C C . ARG A 1 210 ? -19.851 2.677 27.904 1.00 74.94 210 ARG A C 1
ATOM 1608 O O . ARG A 1 210 ? -20.230 3.300 28.898 1.00 74.94 210 ARG A O 1
ATOM 1615 N N . LEU A 1 211 ? -19.276 3.224 26.850 1.00 75.12 211 LEU A N 1
ATOM 1616 C CA . LEU A 1 211 ? -18.843 4.604 26.740 1.00 75.12 211 LEU A CA 1
ATOM 1617 C C . LEU A 1 211 ? -19.639 5.282 25.625 1.00 75.12 211 LEU A C 1
ATOM 1619 O O . LEU A 1 211 ? -19.687 4.756 24.520 1.00 75.12 211 LEU A O 1
ATOM 1623 N N . ALA A 1 212 ? -20.256 6.422 25.915 1.00 69.81 212 ALA A N 1
ATOM 1624 C CA . ALA A 1 212 ? -20.854 7.296 24.916 1.00 69.81 212 ALA A CA 1
ATOM 1625 C C . ALA A 1 212 ? -19.761 8.203 24.354 1.00 69.81 212 ALA A C 1
ATOM 1627 O O . ALA A 1 212 ? -19.068 8.887 25.119 1.00 69.81 212 ALA A O 1
ATOM 1628 N N . LEU A 1 213 ? -19.628 8.223 23.036 1.00 68.25 213 LEU A N 1
ATOM 1629 C CA . LEU A 1 213 ? -18.732 9.117 22.314 1.00 68.25 213 LEU A CA 1
ATOM 1630 C C . LEU A 1 213 ? -19.436 10.432 21.978 1.00 68.25 213 LEU A C 1
ATOM 1632 O O . LEU A 1 213 ? -20.668 10.533 22.001 1.00 68.25 213 LEU A O 1
ATOM 1636 N N . ARG A 1 214 ? -18.663 11.482 21.678 1.00 64.56 214 ARG A N 1
ATOM 1637 C CA . ARG A 1 214 ? -19.242 12.801 21.364 1.00 64.56 214 ARG A CA 1
ATOM 1638 C C . ARG A 1 214 ? -19.966 12.817 20.027 1.00 64.56 214 ARG A C 1
ATOM 1640 O O . ARG A 1 214 ? -20.809 13.686 19.812 1.00 64.56 214 ARG A O 1
ATOM 1647 N N . ASP A 1 215 ? -19.630 11.890 19.140 1.00 55.09 215 ASP A N 1
ATOM 1648 C CA . ASP A 1 215 ? -20.322 11.682 17.871 1.00 55.09 215 ASP A CA 1
ATOM 1649 C C . ASP A 1 215 ? -21.669 10.948 18.018 1.00 55.09 215 ASP A C 1
ATOM 1651 O O . ASP A 1 215 ? -22.425 10.869 17.051 1.00 55.09 215 ASP A O 1
ATOM 1655 N N . GLY A 1 216 ? -22.013 10.501 19.233 1.00 57.97 216 GLY A N 1
ATOM 1656 C CA . GLY A 1 216 ? -23.272 9.832 19.551 1.00 57.97 216 GLY A CA 1
ATOM 1657 C C . GLY A 1 216 ? -23.242 8.311 19.410 1.00 57.97 216 GLY A C 1
ATOM 1658 O O . GLY A 1 216 ? -24.292 7.696 19.605 1.00 57.97 216 GLY A O 1
ATOM 1659 N N . SER A 1 217 ? -22.085 7.722 19.092 1.00 58.91 217 SER A N 1
ATOM 1660 C CA . SER A 1 217 ? -21.872 6.272 19.068 1.00 58.91 217 SER A CA 1
ATOM 1661 C C . SER A 1 217 ? -21.566 5.700 20.460 1.00 58.91 217 SER A C 1
ATOM 1663 O O . SER A 1 217 ? -21.146 6.417 21.377 1.00 58.91 217 SER A O 1
ATOM 1665 N N . ASP A 1 218 ? -21.784 4.390 20.617 1.00 69.69 218 ASP A N 1
ATOM 1666 C CA . ASP A 1 218 ? -21.517 3.657 21.856 1.00 69.69 218 ASP A CA 1
ATOM 1667 C C . ASP A 1 218 ? -20.333 2.689 21.668 1.00 69.69 218 ASP A C 1
ATOM 1669 O O . ASP A 1 218 ? -20.323 1.852 20.759 1.00 69.69 218 ASP A O 1
ATOM 1673 N N . LEU A 1 219 ? -19.369 2.736 22.589 1.00 68.88 219 LEU A N 1
ATOM 1674 C CA . LEU A 1 219 ? -18.184 1.878 22.613 1.00 68.88 219 LEU A CA 1
ATOM 1675 C C . LEU A 1 219 ? -18.194 0.970 23.852 1.00 68.88 219 LEU A C 1
ATOM 1677 O O . LEU A 1 219 ? -18.123 1.445 24.987 1.00 68.88 219 LEU A O 1
ATOM 1681 N N . ASP A 1 220 ? -18.252 -0.346 23.641 1.00 70.31 220 ASP A N 1
ATOM 1682 C CA . ASP A 1 220 ? -18.101 -1.357 24.693 1.00 70.31 220 ASP A CA 1
ATOM 1683 C C . ASP A 1 220 ? -16.602 -1.733 24.818 1.00 70.31 220 ASP A C 1
ATOM 1685 O O . ASP A 1 220 ? -15.982 -2.207 23.860 1.00 70.31 220 ASP A O 1
ATOM 1689 N N . VAL A 1 221 ? -16.013 -1.545 26.002 1.00 69.88 221 VAL A N 1
ATOM 1690 C CA . VAL A 1 221 ? -14.607 -1.864 26.319 1.00 69.88 221 VAL A CA 1
ATOM 1691 C C . VAL A 1 221 ? -14.511 -2.789 27.529 1.00 69.88 221 VAL A C 1
ATOM 1693 O O . VAL A 1 221 ? -15.280 -2.638 28.478 1.00 69.88 221 VAL A O 1
ATOM 1696 N N . SER A 1 222 ? -13.537 -3.700 27.558 1.00 68.50 222 SER A N 1
ATOM 1697 C CA . SER A 1 222 ? -13.277 -4.553 28.723 1.00 68.50 222 SER A CA 1
ATOM 1698 C C . SER A 1 222 ? -11.808 -4.698 29.087 1.00 68.50 222 SER A C 1
ATOM 1700 O O . SER A 1 222 ? -10.903 -4.534 28.269 1.00 68.50 222 SER A O 1
ATOM 1702 N N . ARG A 1 223 ? -11.559 -5.031 30.354 1.00 69.50 223 ARG A N 1
ATOM 1703 C CA . ARG A 1 223 ? -10.234 -5.353 30.888 1.00 69.50 223 ARG A CA 1
ATOM 1704 C C . ARG A 1 223 ? -10.334 -6.490 31.886 1.00 69.50 223 ARG A C 1
ATOM 1706 O O . ARG A 1 223 ? -11.216 -6.493 32.740 1.00 69.50 223 ARG A O 1
ATOM 1713 N N . ALA A 1 224 ? -9.408 -7.436 31.802 1.00 64.06 224 ALA A N 1
ATOM 1714 C CA . ALA A 1 224 ? -9.291 -8.501 32.789 1.00 64.06 224 ALA A CA 1
ATOM 1715 C C . ALA A 1 224 ? -8.887 -7.951 34.166 1.00 64.06 224 ALA A C 1
ATOM 1717 O O . ALA A 1 224 ? -7.985 -7.117 34.269 1.00 64.06 224 ALA A O 1
ATOM 1718 N N . GLU A 1 225 ? -9.536 -8.431 35.230 1.00 66.06 225 GLU A N 1
ATOM 1719 C CA . GLU A 1 225 ? -9.186 -8.066 36.612 1.00 66.06 225 GLU A CA 1
ATOM 1720 C C . GLU A 1 225 ? -7.799 -8.573 37.018 1.00 66.06 225 GLU A C 1
ATOM 1722 O O . GLU A 1 225 ? -7.149 -7.967 37.864 1.00 66.06 225 GLU A O 1
ATOM 1727 N N . SER A 1 226 ? -7.314 -9.634 36.365 1.00 55.06 226 SER A N 1
ATOM 1728 C CA . SER A 1 226 ? -5.944 -10.153 36.478 1.00 55.06 226 SER A CA 1
ATOM 1729 C C . SER A 1 226 ? -4.869 -9.141 36.039 1.00 55.06 226 SER A C 1
ATOM 1731 O O . SER A 1 226 ? -3.686 -9.341 36.316 1.00 55.06 226 SER A O 1
ATOM 1733 N N . GLY A 1 227 ? -5.273 -8.034 35.402 1.00 53.06 227 GLY A N 1
ATOM 1734 C CA . GLY A 1 227 ? -4.395 -7.029 34.819 1.00 53.06 227 GLY A CA 1
ATOM 1735 C C . GLY A 1 227 ? -4.206 -7.242 33.314 1.00 53.06 227 GLY A C 1
ATOM 1736 O O . GLY A 1 227 ? -4.240 -8.354 32.804 1.00 53.06 227 GLY A O 1
ATOM 1737 N N . GLY A 1 228 ? -4.029 -6.147 32.572 1.00 57.16 228 GLY A N 1
ATOM 1738 C CA . GLY A 1 228 ? -3.924 -6.173 31.110 1.00 57.16 228 GLY A CA 1
ATOM 1739 C C . GLY A 1 228 ? -4.272 -4.834 30.465 1.00 57.16 228 GLY A C 1
ATOM 1740 O O . GLY A 1 228 ? -4.608 -3.876 31.168 1.00 57.16 228 GLY A O 1
ATOM 1741 N N . LEU A 1 229 ? -4.174 -4.778 29.135 1.00 51.00 229 LEU A N 1
ATOM 1742 C CA . LEU A 1 229 ? -4.642 -3.655 28.317 1.00 51.00 229 LEU A CA 1
ATOM 1743 C C . LEU A 1 229 ? -6.175 -3.686 28.204 1.00 51.00 229 LEU A C 1
ATOM 1745 O O . LEU A 1 229 ? -6.782 -4.756 28.258 1.00 51.00 229 LEU A O 1
ATOM 1749 N N . TRP A 1 230 ? -6.793 -2.514 28.052 1.00 61.91 230 TRP A N 1
ATOM 1750 C CA . TRP A 1 230 ? -8.211 -2.415 27.705 1.00 61.91 230 TRP A CA 1
ATOM 1751 C C . TRP A 1 230 ? -8.415 -2.881 26.263 1.00 61.91 230 TRP A C 1
ATOM 1753 O O . TRP A 1 230 ? -7.687 -2.458 25.368 1.00 61.91 230 TRP A O 1
ATOM 1763 N N . MET A 1 231 ? -9.388 -3.758 26.042 1.00 55.16 231 MET A N 1
ATOM 1764 C CA . MET A 1 231 ? -9.782 -4.236 24.721 1.00 55.16 231 MET A CA 1
ATOM 1765 C C . MET A 1 231 ? -11.125 -3.628 24.335 1.00 55.16 231 MET A C 1
ATOM 1767 O O . MET A 1 231 ? -12.009 -3.485 25.175 1.00 55.16 231 MET A O 1
ATOM 1771 N N . ILE A 1 232 ? -11.281 -3.287 23.059 1.00 63.72 232 ILE A N 1
ATOM 1772 C CA . ILE A 1 232 ? -12.574 -2.901 22.494 1.00 63.72 232 ILE A CA 1
ATOM 1773 C C . ILE A 1 232 ? -13.324 -4.189 22.155 1.00 63.72 232 ILE A C 1
ATOM 1775 O O . ILE A 1 232 ? -12.839 -4.992 21.358 1.00 63.72 232 ILE A O 1
ATOM 1779 N N . ASP A 1 233 ? -14.491 -4.393 22.762 1.00 62.78 233 ASP A N 1
ATOM 1780 C CA . ASP A 1 233 ? -15.321 -5.571 22.507 1.00 62.78 233 ASP A CA 1
ATOM 1781 C C . ASP A 1 233 ? -16.315 -5.336 21.369 1.00 62.78 233 ASP A C 1
ATOM 1783 O O . ASP A 1 233 ? -16.605 -6.266 20.609 1.00 62.78 233 ASP A O 1
ATOM 1787 N N . ARG A 1 234 ? -16.872 -4.120 21.259 1.00 60.59 234 ARG A N 1
ATOM 1788 C CA . ARG A 1 234 ? -17.877 -3.786 20.242 1.00 60.59 234 ARG A CA 1
ATOM 1789 C C . ARG A 1 234 ? -18.059 -2.277 20.080 1.00 60.59 234 ARG A C 1
ATOM 1791 O O . ARG A 1 234 ? -18.265 -1.576 21.063 1.00 60.59 234 ARG A O 1
ATOM 1798 N N . GLU A 1 235 ? -18.078 -1.817 18.837 1.00 46.47 235 GLU A N 1
ATOM 1799 C CA . GLU A 1 235 ? -18.500 -0.468 18.449 1.00 46.47 235 GLU A CA 1
ATOM 1800 C C . GLU A 1 235 ? -19.927 -0.569 17.884 1.00 46.47 235 GLU A C 1
ATOM 1802 O O . GLU A 1 235 ? -20.225 -1.495 17.116 1.00 46.47 235 GLU A O 1
ATOM 1807 N N . ARG A 1 236 ? -20.853 0.276 18.349 1.00 53.28 236 ARG A N 1
ATOM 1808 C CA . ARG A 1 236 ? -22.242 0.308 17.866 1.00 53.28 236 ARG A CA 1
ATOM 1809 C C . ARG A 1 236 ? -22.563 1.696 17.327 1.00 53.28 236 ARG A C 1
ATOM 1811 O O . ARG A 1 236 ? -22.690 2.642 18.097 1.00 53.28 236 ARG A O 1
ATOM 1818 N N . ASP A 1 237 ? -22.811 1.755 16.023 1.00 44.94 237 ASP A N 1
ATOM 1819 C CA . ASP A 1 237 ? -23.225 2.967 15.300 1.00 44.94 237 ASP A CA 1
ATOM 1820 C C . ASP A 1 237 ? -24.733 3.264 15.416 1.00 44.94 237 ASP A C 1
ATOM 1822 O O . ASP A 1 237 ? -25.274 4.075 14.663 1.00 44.94 237 ASP A O 1
ATOM 1826 N N . GLU A 1 238 ? -25.465 2.581 16.303 1.00 44.97 238 GLU A N 1
ATOM 1827 C CA . GLU A 1 238 ? -26.906 2.801 16.418 1.00 44.97 238 GLU A CA 1
ATOM 1828 C C . GLU A 1 238 ? -27.179 4.133 17.134 1.00 44.97 238 GLU A C 1
ATOM 1830 O O . GLU A 1 238 ? -26.810 4.285 18.301 1.00 44.97 238 GLU A O 1
ATOM 1835 N N . PRO A 1 239 ? -27.842 5.106 16.476 1.00 40.94 239 PRO A N 1
ATOM 1836 C CA . PRO A 1 239 ? -28.175 6.369 17.113 1.00 40.94 239 PRO A CA 1
ATOM 1837 C C . PRO A 1 239 ? -29.096 6.108 18.302 1.00 40.94 239 PRO A C 1
ATOM 1839 O O . PRO A 1 239 ? -30.067 5.358 18.186 1.00 40.94 239 PRO A O 1
ATOM 1842 N N . ARG A 1 240 ? -28.806 6.763 19.434 1.00 46.59 240 ARG A N 1
ATOM 1843 C CA . ARG A 1 240 ? -29.640 6.761 20.645 1.00 46.59 240 ARG A CA 1
ATOM 1844 C C . ARG A 1 240 ? -31.116 6.957 20.286 1.00 46.59 240 ARG A C 1
ATOM 1846 O O . ARG A 1 240 ? -31.576 8.082 20.098 1.00 46.59 240 ARG A O 1
ATOM 1853 N N . THR A 1 241 ? -31.889 5.877 20.254 1.00 39.97 241 THR A N 1
ATOM 1854 C CA . THR A 1 241 ? -33.344 5.964 20.360 1.00 39.97 241 THR A CA 1
ATOM 1855 C C . THR A 1 241 ? -33.663 6.160 21.836 1.00 39.97 241 THR A C 1
ATOM 1857 O O . THR A 1 241 ? -33.856 5.197 22.579 1.00 39.97 241 THR A O 1
ATOM 1860 N N . SER A 1 242 ? -33.620 7.411 22.282 1.00 34.56 242 SER A N 1
ATOM 1861 C CA . SER A 1 242 ? -34.147 7.802 23.589 1.00 34.56 242 SER A CA 1
ATOM 1862 C C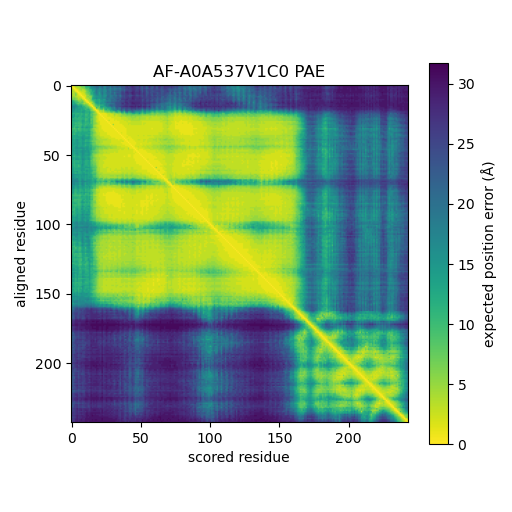 . SER A 1 242 ? -35.666 7.567 23.611 1.00 34.56 242 SER A C 1
ATOM 1864 O O . SER A 1 242 ? -36.323 7.951 22.640 1.00 34.56 242 SER A O 1
ATOM 1866 N N . PRO A 1 243 ? -36.247 6.963 24.662 1.00 37.94 243 PRO A N 1
ATOM 1867 C CA . PRO A 1 243 ? -37.648 7.194 25.000 1.00 37.94 243 PRO A CA 1
ATOM 1868 C C . PRO A 1 243 ? -37.866 8.611 25.554 1.00 37.94 243 PRO A C 1
ATOM 1870 O O . PRO A 1 243 ? -36.910 9.184 26.131 1.00 37.94 243 PRO A O 1
#

Mean predicted aligned error: 14.53 Å

Sequence (243 aa):
MILTVAAVVFREQFKEGVGSYSNLVGAGGVGVLMGIVTVGWLEERWSKERIIAGAFVVGGLGLLGAALYLRGWSILVASFVVGLAFAWKKVPVDTIVQGSLPDGYRGRVFSVYDVVYNVARIIAAALVIPLVPAIGTHGTVALVSLLFIAWAPVLPRWIGGVADVRIVFSEGAREEEWPRAVRWGAAEESVDVIKAWLEERSGERRRCFRLALRDGSDLDVSRAESGGLWMIDRERDEPRTSP

Solvent-accessible surface area (backbone atoms only — not comparable to full-atom values): 12968 Å² total; per-residue (Å²): 104,74,64,64,52,47,55,57,58,50,67,75,70,62,89,64,59,74,66,62,57,50,49,33,53,48,32,17,50,52,16,27,53,53,15,57,69,46,36,61,66,46,56,78,74,40,56,56,48,57,42,30,21,48,16,30,38,50,24,13,51,28,34,36,54,24,38,77,40,87,45,79,68,39,48,30,52,22,29,17,36,40,19,22,20,47,28,33,32,48,53,45,51,51,49,52,57,52,74,65,39,62,80,96,48,33,69,63,53,50,51,52,50,50,50,52,54,52,51,53,51,52,52,52,48,67,61,50,59,65,35,33,85,73,58,32,63,49,48,38,39,36,50,54,14,51,52,32,41,67,44,20,79,50,43,40,64,61,55,64,66,58,73,49,62,45,72,42,56,74,91,78,84,77,101,70,84,55,64,43,26,46,23,46,60,90,48,75,44,64,31,46,71,76,45,76,51,77,47,76,59,97,90,41,54,23,48,32,39,31,30,36,42,88,88,52,33,40,40,33,33,34,28,46,72,91,62,74,71,68,41,80,78,47,80,41,84,66,70,79,80,74,131

Secondary structure (DSSP, 8-state):
-HHHHHHHHHHHH----HHHHHHHHHHHHHHHHHHHHHHHHHHTTS-HHHHHHHHHHHHHHHHHHHHH---HHHHHHHHHHHHHHHHHHHHHHHHHHHHTS-HHHHHHHHHHHHHHHHHHHHHHHHHHTTHHHHHHHHHHHHHHHHHHHHHTTTHHHHHHTT--EEEEEP-SSSS---EEEEEETTEEEE-EEEEEEEEEETTEEEEEEEEE-TTS-EEEEEEETT----EEEEEE-------

Nearest PDB structures (foldseek):
  6e9n-assembly2_B  TM=7.944E-01  e=4.199E-03  Escherichia coli
  6e9o-assembly1_B  TM=8.247E-01  e=2.384E-02  Escherichia coli
  6e9o-assembly2_A  TM=7.468E-01  e=1.667E-02  Escherichia coli
  8ufd-assembly1_A  TM=6.569E-01  e=2.640E-02  Mycobacterium tuberculosis
  8ufe-assembly1_A  TM=7.150E-01  e=1.048E-01  Mycolicibacterium smegmatis

pLDDT: mean 72.46, std 16.85, range [34.56, 97.12]